Protein AF-A0A954LE80-F1 (afdb_monomer_lite)

Radius of gyration: 26.49 Å; chains: 1; bounding box: 78×62×60 Å

pLDDT: mean 76.45, std 24.32, range [25.11, 98.62]

Sequence (248 aa):
MKWSPPHISWPPACRACLTSLIGLAVALQSGGCASLNQLHLPPSSSKSNPSGTSAEHLAQSADDGDPVTLIAARPLPATILAPRPFVWEKSGRSAGGRQFQQITTGESGSRTLVIGSVAGRDPAAIRLIDQLARELHENSLILGGFRADIIRTLNPDGEVNQSLTNEEHVPVYRSFPNVAPGTTPQQTLAPEVDFLLNRVRDSEPQRVIHVRSIGGSRGMIASSSPQSHAREVADWLDFKHSLLSQSA

Foldseek 3Di:
DDDDDPPPPDDPVVVVVVCVVVVPDDDDDDDDDDDDDDDDDDDDDDDDDDDDDDDDDDDDDDDDDDDDPPPPPDPPPPPPDDQDDDDFDWDFAFPVRGTWTKDKAADAAAEEEEEFELFLQFVPSLVVLVVVSVVRSVCRVVVHRYMYIYTSHLAPQCVVVNGCAHPVRHRLVVQAAPDDPPDDRPDDGGSSNVVVVVVCVVRVHPYYHYTGDDDDDFAEQEDCDPDPVSVVVCVVRVHHYYYDPPPD

Structure (mmCIF, N/CA/C/O backbone):
data_AF-A0A954LE80-F1
#
_entry.id   AF-A0A954LE80-F1
#
loop_
_atom_site.group_PDB
_atom_site.id
_atom_site.type_symbol
_atom_site.label_atom_id
_atom_site.label_alt_id
_atom_site.label_comp_id
_atom_site.label_asym_id
_atom_site.label_entity_id
_atom_site.label_seq_id
_atom_site.pdbx_PDB_ins_code
_atom_site.Cartn_x
_atom_site.Cartn_y
_atom_site.Cartn_z
_atom_site.occupancy
_atom_site.B_iso_or_equiv
_atom_site.auth_seq_id
_atom_site.auth_comp_id
_atom_site.auth_asym_id
_atom_site.auth_atom_id
_atom_site.pdbx_PDB_model_num
ATOM 1 N N . MET A 1 1 ? 2.255 16.082 26.651 1.00 31.38 1 MET A N 1
ATOM 2 C CA . MET A 1 1 ? 1.570 14.918 27.257 1.00 31.38 1 MET A CA 1
ATOM 3 C C . MET A 1 1 ? 2.176 13.656 26.663 1.00 31.38 1 MET A C 1
ATOM 5 O O . MET A 1 1 ? 2.217 13.541 25.447 1.00 31.38 1 MET A O 1
ATOM 9 N N . LYS A 1 2 ? 2.757 12.787 27.496 1.00 25.11 2 LYS A N 1
ATOM 10 C CA . LYS A 1 2 ? 3.448 11.558 27.080 1.00 25.11 2 LYS A CA 1
ATOM 11 C C . LYS A 1 2 ? 2.396 10.445 27.059 1.00 25.11 2 LYS A C 1
ATOM 13 O O . LYS A 1 2 ? 1.891 10.081 28.113 1.00 25.11 2 LYS A O 1
ATOM 18 N N . TRP A 1 3 ? 1.985 10.010 25.872 1.00 27.33 3 TRP A N 1
ATOM 19 C CA . TRP A 1 3 ? 1.043 8.902 25.722 1.00 27.33 3 TRP A CA 1
ATOM 20 C C . TRP A 1 3 ? 1.793 7.596 25.996 1.00 27.33 3 TRP A C 1
ATOM 22 O O . TRP A 1 3 ? 2.777 7.296 25.323 1.00 27.33 3 TRP A O 1
ATOM 32 N N . SER A 1 4 ? 1.364 6.866 27.022 1.00 26.72 4 SER A N 1
ATOM 33 C CA . SER A 1 4 ? 1.803 5.499 27.291 1.00 26.72 4 SER A CA 1
ATOM 34 C C . SER A 1 4 ? 0.708 4.566 26.777 1.00 26.72 4 SER A C 1
ATOM 36 O O . SER A 1 4 ? -0.429 4.695 27.242 1.00 26.72 4 SER A O 1
ATOM 38 N N . PRO A 1 5 ? 0.993 3.659 25.826 1.00 32.44 5 PRO A N 1
ATOM 39 C CA . PRO A 1 5 ? 0.006 2.679 25.401 1.00 32.44 5 PRO A CA 1
ATOM 40 C C . PRO A 1 5 ? -0.402 1.799 26.594 1.00 32.44 5 PRO A C 1
ATOM 42 O O . PRO A 1 5 ? 0.437 1.502 27.453 1.00 32.44 5 PRO A O 1
ATOM 45 N N . PRO A 1 6 ? -1.669 1.360 26.675 1.00 31.16 6 PRO A N 1
ATOM 46 C CA . PRO A 1 6 ? -2.059 0.358 27.654 1.00 31.16 6 PRO A CA 1
ATOM 47 C C . PRO A 1 6 ? -1.242 -0.917 27.418 1.00 31.16 6 PRO A C 1
ATOM 49 O O . PRO A 1 6 ? -1.200 -1.448 26.308 1.00 31.16 6 PRO A O 1
ATOM 52 N N . HIS A 1 7 ? -0.595 -1.419 28.473 1.00 29.22 7 HIS A N 1
ATOM 53 C CA . HIS A 1 7 ? -0.003 -2.754 28.487 1.00 29.22 7 HIS A CA 1
ATOM 54 C C . HIS A 1 7 ? -1.132 -3.786 28.384 1.00 29.22 7 HIS A C 1
ATOM 56 O O . HIS A 1 7 ? -1.652 -4.267 29.387 1.00 29.22 7 HIS A O 1
ATOM 62 N N . ILE A 1 8 ? -1.538 -4.120 27.161 1.00 35.56 8 ILE A N 1
ATOM 63 C CA . ILE A 1 8 ? -2.428 -5.251 26.914 1.00 35.56 8 ILE A CA 1
ATOM 64 C C . ILE A 1 8 ? -1.555 -6.507 26.990 1.00 35.56 8 ILE A C 1
ATOM 66 O O . ILE A 1 8 ? -0.848 -6.860 26.043 1.00 35.56 8 ILE A O 1
ATOM 70 N N . SER A 1 9 ? -1.547 -7.164 28.152 1.00 33.44 9 SER A N 1
ATOM 71 C CA . SER A 1 9 ? -0.925 -8.477 28.320 1.00 33.44 9 SER A CA 1
ATOM 72 C C . SER A 1 9 ? -1.789 -9.528 27.628 1.00 33.44 9 SER A C 1
ATOM 74 O O . SER A 1 9 ? -2.713 -10.085 28.218 1.00 33.44 9 SER A O 1
ATOM 76 N N . TRP A 1 10 ? -1.507 -9.783 26.354 1.00 37.44 10 TRP A N 1
ATOM 77 C CA . TRP A 1 10 ? -2.133 -10.881 25.628 1.00 37.44 10 TRP A CA 1
ATOM 78 C C . TRP A 1 10 ? -1.666 -12.223 26.208 1.00 37.44 10 TRP A C 1
ATOM 80 O O . TRP A 1 10 ? -0.456 -12.420 26.374 1.00 37.44 10 TRP A O 1
ATOM 90 N N . PRO A 1 11 ? -2.584 -13.164 26.494 1.00 46.62 11 PRO A N 1
ATOM 91 C CA . PRO A 1 11 ? -2.205 -14.510 26.894 1.00 46.62 11 PRO A CA 1
ATOM 92 C C . PRO A 1 11 ? -1.370 -15.173 25.782 1.00 46.62 11 PRO A C 1
ATOM 94 O O . PRO A 1 11 ? -1.606 -14.915 24.597 1.00 46.62 11 PRO A O 1
ATOM 97 N N . PRO A 1 12 ? -0.402 -16.043 26.126 1.00 45.09 12 PRO A N 1
ATOM 98 C CA . PRO A 1 12 ? 0.518 -16.656 25.160 1.00 45.09 12 PRO A CA 1
ATOM 99 C C . PRO A 1 12 ? -0.193 -17.425 24.030 1.00 45.09 12 PRO A C 1
ATOM 101 O O . PRO A 1 12 ? 0.346 -17.520 22.930 1.00 45.09 12 PRO A O 1
ATOM 104 N N . ALA A 1 13 ? -1.434 -17.872 24.250 1.00 38.69 13 ALA A N 1
ATOM 105 C CA . ALA A 1 13 ? -2.276 -18.491 23.227 1.00 38.69 13 ALA A CA 1
ATOM 106 C C . ALA A 1 13 ? -2.693 -17.527 22.090 1.00 38.69 13 ALA A C 1
ATOM 108 O O . ALA A 1 13 ? -2.765 -17.945 20.938 1.00 38.69 13 ALA A O 1
ATOM 109 N N . CYS A 1 14 ? -2.890 -16.228 22.364 1.00 36.69 14 CYS A N 1
ATOM 110 C CA . CYS A 1 14 ? -3.226 -15.240 21.327 1.00 36.69 14 CYS A CA 1
ATOM 111 C C . CYS A 1 14 ? -2.006 -14.819 20.491 1.00 36.69 14 CYS A C 1
ATOM 113 O O . CYS A 1 14 ? -2.152 -14.492 19.315 1.00 36.69 14 CYS A O 1
ATOM 115 N N . ARG A 1 15 ? -0.788 -14.881 21.056 1.00 38.00 15 ARG A N 1
ATOM 116 C CA . ARG A 1 15 ? 0.455 -14.623 20.304 1.00 38.00 15 ARG A CA 1
ATOM 117 C C . ARG A 1 15 ? 0.709 -15.676 19.224 1.00 38.00 15 ARG A C 1
ATOM 119 O O . ARG A 1 15 ? 1.175 -15.312 18.153 1.00 38.00 15 ARG A O 1
ATOM 126 N N . ALA A 1 16 ? 0.362 -16.939 19.477 1.00 38.03 16 ALA A N 1
ATOM 127 C CA . ALA A 1 16 ? 0.543 -18.039 18.525 1.00 38.03 16 ALA A CA 1
ATOM 128 C C . ALA A 1 16 ? -0.417 -17.981 17.317 1.00 38.03 16 ALA A C 1
ATOM 130 O O . ALA A 1 16 ? -0.096 -18.489 16.240 1.00 38.03 16 ALA A O 1
ATOM 131 N N . CYS A 1 17 ? -1.580 -17.339 17.478 1.00 31.41 17 CYS A N 1
ATOM 132 C CA . CYS A 1 17 ? -2.568 -17.201 16.407 1.00 31.41 17 CYS A CA 1
ATOM 133 C C . CYS A 1 17 ? -2.166 -16.104 15.402 1.00 31.41 17 CYS A C 1
ATOM 135 O O . CYS A 1 17 ? -2.251 -16.309 14.194 1.00 31.41 17 CYS A O 1
ATOM 137 N N . LEU A 1 18 ? -1.617 -14.979 15.888 1.00 29.05 18 LEU A N 1
ATOM 138 C CA . LEU A 1 18 ? -1.145 -13.886 15.026 1.00 29.05 18 LEU A CA 1
ATOM 139 C C . LEU A 1 18 ? 0.192 -14.210 14.327 1.00 29.05 18 LEU A C 1
ATOM 141 O O . LEU A 1 18 ? 0.410 -13.797 13.189 1.00 29.05 18 LEU A O 1
ATOM 145 N N . THR A 1 19 ? 1.077 -14.993 14.960 1.00 32.50 19 THR A N 1
ATOM 146 C CA . THR A 1 19 ? 2.312 -15.472 14.311 1.00 32.50 19 THR A CA 1
ATOM 147 C C . THR A 1 19 ? 2.059 -16.584 13.290 1.00 32.50 19 THR A C 1
ATOM 149 O O . THR A 1 19 ? 2.800 -16.664 12.311 1.00 32.50 19 THR A O 1
ATOM 152 N N . SER A 1 20 ? 0.993 -17.385 13.433 1.00 30.98 20 SER A N 1
ATOM 153 C CA . SER A 1 20 ? 0.603 -18.375 12.409 1.00 30.98 20 SER A CA 1
ATOM 154 C C . SER A 1 20 ? 0.069 -17.740 11.122 1.00 30.98 20 SER A C 1
ATOM 156 O O . SER A 1 20 ? 0.268 -18.302 10.049 1.00 30.98 20 SER A O 1
ATOM 158 N N . LEU A 1 21 ? -0.557 -16.562 11.197 1.00 29.05 21 LEU A N 1
ATOM 159 C CA . LEU A 1 21 ? -1.103 -15.874 10.018 1.00 29.05 21 LEU A CA 1
ATOM 160 C C . LEU A 1 21 ? -0.039 -15.118 9.205 1.00 29.05 21 LEU A C 1
ATOM 162 O O . LEU A 1 21 ? -0.165 -15.006 7.989 1.00 29.05 21 LEU A O 1
ATOM 166 N N . ILE A 1 22 ? 1.050 -14.669 9.839 1.00 33.34 22 ILE A N 1
ATOM 167 C CA . ILE A 1 22 ? 2.157 -13.963 9.161 1.00 33.34 22 ILE A CA 1
ATOM 168 C C . ILE A 1 22 ? 3.288 -14.936 8.748 1.00 33.34 22 ILE A C 1
ATOM 170 O O . ILE A 1 22 ? 4.094 -14.633 7.869 1.00 33.34 22 ILE A O 1
ATOM 174 N N . GLY A 1 23 ? 3.322 -16.146 9.318 1.00 27.77 23 GLY A N 1
ATOM 175 C CA . GLY A 1 23 ? 4.358 -17.161 9.089 1.00 27.77 23 GLY A CA 1
ATOM 176 C C . GLY A 1 23 ? 4.210 -18.045 7.843 1.00 27.77 23 GLY A C 1
ATOM 177 O O . GLY A 1 23 ? 5.048 -18.922 7.641 1.00 27.77 23 GLY A O 1
ATOM 178 N N . LEU A 1 24 ? 3.197 -17.851 6.990 1.00 31.12 24 LEU A N 1
ATOM 179 C CA . LEU A 1 24 ? 2.936 -18.737 5.844 1.00 31.12 24 LEU A CA 1
ATOM 180 C C . LEU A 1 24 ? 2.977 -18.004 4.492 1.00 31.12 24 LEU A C 1
ATOM 182 O O . LEU A 1 24 ? 2.007 -17.998 3.740 1.00 31.12 24 LEU A O 1
ATOM 186 N N . ALA A 1 25 ? 4.111 -17.381 4.161 1.00 33.09 25 ALA A N 1
ATOM 187 C CA . ALA A 1 25 ? 4.338 -16.856 2.806 1.00 33.09 25 ALA A CA 1
ATOM 188 C C . ALA A 1 25 ? 5.805 -16.863 2.337 1.00 33.09 25 ALA A C 1
ATOM 190 O O . ALA A 1 25 ? 6.149 -16.132 1.409 1.00 33.09 25 ALA A O 1
ATOM 191 N N . VAL A 1 26 ? 6.676 -17.691 2.927 1.00 37.94 26 VAL A N 1
ATOM 192 C CA . VAL A 1 26 ? 8.050 -17.880 2.425 1.00 37.94 26 VAL A CA 1
ATOM 193 C C . VAL A 1 26 ? 8.421 -19.362 2.439 1.00 37.94 26 VAL A C 1
ATOM 195 O O . VAL A 1 26 ? 9.137 -19.830 3.315 1.00 37.94 26 VAL A O 1
ATOM 198 N N . ALA A 1 27 ? 7.934 -20.106 1.446 1.00 33.25 27 ALA A N 1
ATOM 199 C CA . ALA A 1 27 ? 8.597 -21.310 0.952 1.00 33.25 27 ALA A CA 1
ATOM 200 C C . ALA A 1 27 ? 8.093 -21.661 -0.459 1.00 33.25 27 ALA A C 1
ATOM 202 O O . ALA A 1 27 ? 6.898 -21.841 -0.666 1.00 33.25 27 ALA A O 1
ATOM 203 N N . LEU A 1 28 ? 9.057 -21.815 -1.374 1.00 34.03 28 LEU A N 1
ATOM 204 C CA . LEU A 1 28 ? 9.006 -22.498 -2.676 1.00 34.03 28 LEU A CA 1
ATOM 205 C C . LEU A 1 28 ? 8.296 -21.791 -3.845 1.00 34.03 28 LEU A C 1
ATOM 207 O O . LEU A 1 28 ? 7.076 -21.740 -3.924 1.00 34.03 28 LEU A O 1
ATOM 211 N N . GLN A 1 29 ? 9.093 -21.406 -4.851 1.00 33.03 29 GLN A N 1
ATOM 212 C CA . GLN A 1 29 ? 9.025 -22.068 -6.163 1.00 33.03 29 GLN A CA 1
ATOM 213 C C . GLN A 1 29 ? 10.280 -21.777 -7.000 1.00 33.03 29 GLN A C 1
ATOM 215 O O . GLN A 1 29 ? 10.427 -20.733 -7.631 1.00 33.03 29 GLN A O 1
ATOM 220 N N . SER A 1 30 ? 11.175 -22.761 -7.017 1.00 39.88 30 SER A N 1
ATOM 221 C CA . SER A 1 30 ? 12.140 -23.000 -8.085 1.00 39.88 30 SER A CA 1
ATOM 222 C C . SER A 1 30 ? 11.771 -24.325 -8.758 1.00 39.88 30 SER A C 1
ATOM 224 O O . SER A 1 30 ? 11.861 -25.363 -8.110 1.00 39.88 30 SER A O 1
ATOM 226 N N . GLY A 1 31 ? 11.396 -24.268 -10.041 1.00 36.16 31 GLY A N 1
ATOM 227 C CA . GLY A 1 31 ? 11.462 -25.374 -11.006 1.00 36.16 31 GLY A CA 1
ATOM 228 C C . GLY A 1 31 ? 10.328 -26.413 -11.010 1.00 36.16 31 GLY A C 1
ATOM 229 O O . GLY A 1 31 ? 9.988 -26.986 -9.983 1.00 36.16 31 GLY A O 1
ATOM 230 N N . GLY A 1 32 ? 9.835 -26.728 -12.216 1.00 31.83 32 GLY A N 1
ATOM 231 C CA . GLY A 1 32 ? 9.232 -28.031 -12.529 1.00 31.83 32 GLY A CA 1
ATOM 232 C C . GLY A 1 32 ? 7.894 -27.982 -13.268 1.00 31.83 32 GLY A C 1
ATOM 233 O O . GLY A 1 32 ? 6.847 -27.833 -12.648 1.00 31.83 32 GLY A O 1
ATOM 234 N N . CYS A 1 33 ? 7.923 -28.184 -14.588 1.00 37.28 33 CYS A N 1
ATOM 235 C CA . CYS A 1 33 ? 6.753 -28.563 -15.380 1.00 37.28 33 CYS A CA 1
ATOM 236 C C . CYS A 1 33 ? 6.318 -29.993 -15.019 1.00 37.28 33 CYS A C 1
ATOM 238 O O . CYS A 1 33 ? 7.124 -30.912 -15.154 1.00 37.28 33 CYS A O 1
ATOM 240 N N . ALA A 1 34 ? 5.054 -30.203 -14.645 1.00 34.22 34 ALA A N 1
ATOM 241 C CA . ALA A 1 34 ? 4.407 -31.512 -14.726 1.00 34.22 34 ALA A CA 1
ATOM 242 C C . ALA A 1 34 ? 2.875 -31.394 -14.831 1.00 34.22 34 ALA A C 1
ATOM 244 O O . ALA A 1 34 ? 2.248 -30.548 -14.200 1.00 34.22 34 ALA A O 1
ATOM 245 N N . SER A 1 35 ? 2.338 -32.274 -15.676 1.00 32.59 35 SER A N 1
ATOM 246 C CA . SER A 1 35 ? 0.962 -32.533 -16.102 1.00 32.59 35 SER A CA 1
ATOM 247 C C . SER A 1 35 ? -0.208 -32.237 -15.159 1.00 32.59 35 SER A C 1
ATOM 249 O O . SER A 1 35 ? -0.244 -32.636 -13.998 1.00 32.59 35 SER A O 1
ATOM 251 N N . LEU A 1 36 ? -1.250 -31.700 -15.802 1.00 37.19 36 LEU A N 1
ATOM 252 C CA . LEU A 1 36 ? -2.668 -31.764 -15.450 1.00 37.19 36 LEU A CA 1
ATOM 253 C C . LEU A 1 36 ? -3.136 -33.194 -15.137 1.00 37.19 36 LEU A C 1
ATOM 255 O O . LEU A 1 36 ? -3.027 -34.075 -15.986 1.00 37.19 36 LEU A O 1
ATOM 259 N N . ASN A 1 37 ? -3.776 -33.371 -13.981 1.00 33.69 37 ASN A N 1
ATOM 260 C CA . ASN A 1 37 ? -4.795 -34.397 -13.772 1.00 33.69 37 ASN A CA 1
ATOM 261 C C . ASN A 1 37 ? -6.028 -33.765 -13.113 1.00 33.69 37 ASN A C 1
ATOM 263 O O . ASN A 1 37 ? -5.925 -32.981 -12.170 1.00 33.69 37 ASN A O 1
ATOM 267 N N . GLN A 1 38 ? -7.186 -34.089 -13.685 1.00 37.59 38 GLN A N 1
ATOM 268 C CA . GLN A 1 38 ? -8.521 -33.612 -13.335 1.00 37.59 38 GLN A CA 1
ATOM 269 C C . GLN A 1 38 ? -8.907 -33.973 -11.895 1.00 37.59 38 GLN A C 1
ATOM 271 O O . GLN A 1 38 ? -8.795 -35.127 -11.489 1.00 37.59 38 GLN A O 1
ATOM 276 N N . LEU A 1 39 ? -9.449 -32.999 -11.161 1.00 34.72 39 LEU A N 1
ATOM 277 C CA . LEU A 1 39 ? -10.169 -33.229 -9.910 1.00 34.72 39 LEU A CA 1
ATOM 278 C C . LEU A 1 39 ? -11.675 -33.261 -10.187 1.00 34.72 39 LEU A C 1
ATOM 280 O O . LEU A 1 39 ? -12.266 -32.284 -10.644 1.00 34.72 39 LEU A O 1
ATOM 284 N N . HIS A 1 40 ? -12.271 -34.414 -9.903 1.00 36.41 40 HIS A N 1
ATOM 285 C CA . HIS A 1 40 ? -13.704 -34.672 -9.891 1.00 36.41 40 HIS A CA 1
ATOM 286 C C . HIS A 1 40 ? -14.246 -34.312 -8.495 1.00 36.41 40 HIS A C 1
ATOM 288 O O . HIS A 1 40 ? -13.784 -34.869 -7.500 1.00 36.41 40 HIS A O 1
ATOM 294 N N . LEU A 1 41 ? -15.193 -33.373 -8.409 1.00 46.00 41 LEU A N 1
ATOM 295 C CA . LEU A 1 41 ? -15.883 -32.999 -7.166 1.00 46.00 41 LEU A CA 1
ATOM 296 C C . LEU A 1 41 ? -17.311 -33.576 -7.166 1.00 46.00 41 LEU A C 1
ATOM 298 O O . LEU A 1 41 ? -18.022 -33.383 -8.155 1.00 46.00 41 LEU A O 1
ATOM 302 N N . PRO A 1 42 ? -17.765 -34.239 -6.085 1.00 54.91 42 PRO A N 1
ATOM 303 C CA . PRO A 1 42 ? -19.163 -34.627 -5.924 1.00 54.91 42 PRO A CA 1
ATOM 304 C C . PRO A 1 42 ? -20.043 -33.463 -5.408 1.00 54.91 42 PRO A C 1
ATOM 306 O O . PRO A 1 42 ? -19.527 -32.499 -4.834 1.00 54.91 42 PRO A O 1
ATOM 309 N N . PRO A 1 43 ? -21.373 -33.538 -5.619 1.00 54.03 43 PRO A N 1
ATOM 310 C CA . PRO A 1 43 ? -22.301 -32.426 -5.418 1.00 54.03 43 PRO A CA 1
ATOM 311 C C . PRO A 1 43 ? -22.666 -32.154 -3.951 1.00 54.03 43 PRO A C 1
ATOM 313 O O . PRO A 1 43 ? -22.650 -33.036 -3.091 1.00 54.03 43 PRO A O 1
ATOM 316 N N . SER A 1 44 ? -23.046 -30.899 -3.704 1.00 39.81 44 SER A N 1
ATOM 317 C CA . SER A 1 44 ? -23.499 -30.356 -2.426 1.00 39.81 44 SER A CA 1
ATOM 318 C C . SER A 1 44 ? -24.862 -30.915 -2.004 1.00 39.81 44 SER A C 1
ATOM 320 O O . SER A 1 44 ? -25.846 -30.863 -2.738 1.00 39.81 44 SER A O 1
ATOM 322 N N . SER A 1 45 ? -24.937 -31.420 -0.773 1.00 49.38 45 SER A N 1
ATOM 323 C CA . SER A 1 45 ? -26.188 -31.822 -0.132 1.00 49.38 45 SER A CA 1
ATOM 324 C C . SER A 1 45 ? -26.837 -30.631 0.579 1.00 49.38 45 SER A C 1
ATOM 326 O O . SER A 1 45 ? -26.320 -30.132 1.581 1.00 49.38 45 SER A O 1
ATOM 328 N N . SER A 1 46 ? -27.992 -30.206 0.074 1.00 47.50 46 SER A N 1
ATOM 329 C CA . SER A 1 46 ? -28.938 -29.287 0.709 1.00 47.50 46 SER A CA 1
ATOM 330 C C . SER A 1 46 ? -29.565 -29.914 1.961 1.00 47.50 46 SER A C 1
ATOM 332 O O . SER A 1 46 ? -30.137 -31.001 1.875 1.00 47.50 46 SER A O 1
ATOM 334 N N . LYS A 1 47 ? -29.524 -29.223 3.108 1.00 48.38 47 LYS A N 1
ATOM 335 C CA . LYS A 1 47 ? -30.353 -29.553 4.279 1.00 48.38 47 LYS A CA 1
ATOM 336 C C . LYS A 1 47 ? -31.477 -28.532 4.438 1.00 48.38 47 LYS A C 1
ATOM 338 O O . LYS A 1 47 ? -31.253 -27.328 4.447 1.00 48.38 47 LYS A O 1
ATOM 343 N N . SER A 1 48 ? -32.677 -29.086 4.522 1.00 49.56 48 SER A N 1
ATOM 344 C CA . SER A 1 48 ? -33.998 -28.483 4.659 1.00 49.56 48 SER A CA 1
ATOM 345 C C . SER A 1 48 ? -34.274 -27.927 6.060 1.00 49.56 48 SER A C 1
ATOM 347 O O . SER A 1 48 ? -33.922 -28.554 7.060 1.00 49.56 48 SER A O 1
ATOM 349 N N . ASN A 1 49 ? -34.993 -26.803 6.109 1.00 45.12 49 ASN A N 1
ATOM 350 C CA . ASN A 1 49 ? -35.656 -26.260 7.297 1.00 45.12 49 ASN A CA 1
ATOM 351 C C . ASN A 1 49 ? -36.840 -27.142 7.731 1.00 45.12 49 ASN A C 1
ATOM 353 O O . ASN A 1 49 ? -37.618 -27.549 6.866 1.00 45.12 49 ASN A O 1
ATOM 357 N N . PRO A 1 50 ? -37.066 -27.344 9.038 1.00 59.62 50 PRO A N 1
ATOM 358 C CA . PRO A 1 50 ? -38.371 -27.736 9.544 1.00 59.62 50 PRO A CA 1
ATOM 359 C C . PRO A 1 50 ? -39.205 -26.515 9.962 1.00 59.62 50 PRO A C 1
ATOM 361 O O . PRO A 1 50 ? -38.806 -25.709 10.802 1.00 59.62 50 PRO A O 1
ATOM 364 N N . SER A 1 51 ? -40.396 -26.424 9.372 1.00 50.56 51 SER A N 1
ATOM 365 C CA . SER A 1 51 ? -41.553 -25.700 9.898 1.00 50.56 51 SER A CA 1
ATOM 366 C C . SER A 1 51 ? -42.163 -26.463 11.081 1.00 50.56 51 SER A C 1
ATOM 368 O O . SER A 1 51 ? -42.269 -27.686 11.032 1.00 50.56 51 SER A O 1
ATOM 370 N N . GLY A 1 52 ? -42.630 -25.742 12.101 1.00 43.69 52 GLY A N 1
ATOM 371 C CA . GLY A 1 52 ? -43.516 -26.258 13.150 1.00 43.69 52 GLY A CA 1
ATOM 372 C C . GLY A 1 52 ? -44.019 -25.097 14.014 1.00 43.69 52 GLY A C 1
ATOM 373 O O . GLY A 1 52 ? -43.214 -24.405 14.621 1.00 43.69 52 GLY A O 1
ATOM 374 N N . THR A 1 53 ? -45.252 -24.635 13.805 1.00 45.06 53 THR A N 1
ATOM 375 C CA . THR A 1 53 ? -46.543 -25.021 14.427 1.00 45.06 53 THR A CA 1
ATOM 376 C C . THR A 1 53 ? -46.940 -24.148 15.615 1.00 45.06 53 THR A C 1
ATOM 378 O O . THR A 1 53 ? -46.193 -23.956 16.566 1.00 45.06 53 THR A O 1
ATOM 381 N N . SER A 1 54 ? -48.165 -23.645 15.485 1.00 49.69 54 SER A N 1
ATOM 382 C CA . SER A 1 54 ? -48.965 -22.808 16.367 1.00 49.69 54 SER A CA 1
ATOM 383 C C . SER A 1 54 ? -49.161 -23.358 17.781 1.00 49.69 54 SER A C 1
ATOM 385 O O . SER A 1 54 ? -49.272 -24.567 17.968 1.00 49.69 54 SER A O 1
ATOM 387 N N . ALA A 1 55 ? -49.380 -22.452 18.735 1.00 47.03 55 ALA A N 1
ATOM 388 C CA . ALA A 1 55 ? -50.299 -22.680 19.846 1.00 47.03 55 ALA A CA 1
ATOM 389 C C . ALA A 1 55 ? -50.905 -21.341 20.291 1.00 47.03 55 ALA A C 1
ATOM 391 O O . ALA A 1 55 ? -50.207 -20.442 20.757 1.00 47.03 55 ALA A O 1
ATOM 392 N N . GLU A 1 56 ? -52.216 -21.233 20.098 1.00 51.66 56 GLU A N 1
ATOM 393 C CA . GLU A 1 56 ? -53.100 -20.278 20.754 1.00 51.66 56 GLU A CA 1
ATOM 394 C C . GLU A 1 56 ? -53.123 -20.534 22.269 1.00 51.66 56 GLU A C 1
ATOM 396 O O . GLU A 1 56 ? -53.170 -21.684 22.710 1.00 51.66 56 GLU A O 1
ATOM 401 N N . HIS A 1 57 ? -53.185 -19.470 23.071 1.00 48.03 57 HIS A N 1
ATOM 402 C CA . HIS A 1 57 ? -53.807 -19.548 24.391 1.00 48.03 57 HIS A CA 1
ATOM 403 C C . HIS A 1 57 ? -54.440 -18.203 24.762 1.00 48.03 57 HIS A C 1
ATOM 405 O O . HIS A 1 57 ? -53.753 -17.191 24.897 1.00 48.03 57 HIS A O 1
ATOM 411 N N . LEU A 1 58 ? -55.770 -18.216 24.897 1.00 52.44 58 LEU A N 1
ATOM 412 C CA . LEU A 1 58 ? -56.573 -17.172 25.528 1.00 52.44 58 LEU A CA 1
ATOM 413 C C . LEU A 1 58 ? -56.222 -17.053 27.017 1.00 52.44 58 LEU A C 1
ATOM 415 O O . LEU A 1 58 ? -56.147 -18.069 27.700 1.00 52.44 58 LEU A O 1
ATOM 419 N N . ALA A 1 59 ? -56.193 -15.826 27.536 1.00 52.34 59 ALA A N 1
ATOM 420 C CA . ALA A 1 59 ? -56.823 -15.491 28.816 1.00 52.34 59 ALA A CA 1
ATOM 421 C C . ALA A 1 59 ? -56.987 -13.967 28.930 1.00 52.34 59 ALA A C 1
ATOM 423 O O . ALA A 1 59 ? -56.013 -13.224 29.014 1.00 52.34 59 ALA A O 1
ATOM 424 N N . GLN A 1 60 ? -58.243 -13.521 28.908 1.00 55.75 60 GLN A N 1
ATOM 425 C CA . GLN A 1 60 ? -58.675 -12.196 29.342 1.00 55.75 60 GLN A CA 1
ATOM 426 C C . GLN A 1 60 ? -58.868 -12.221 30.859 1.00 55.75 60 GLN A C 1
ATOM 428 O O . GLN A 1 60 ? -59.640 -13.038 31.356 1.00 55.75 60 GLN A O 1
ATOM 433 N N . SER A 1 61 ? -58.233 -11.283 31.558 1.00 53.12 61 SER A N 1
ATOM 434 C CA . SER A 1 61 ? -58.557 -10.933 32.941 1.00 53.12 61 SER A CA 1
ATOM 435 C C . SER A 1 61 ? -58.701 -9.418 33.021 1.00 53.12 61 SER A C 1
ATOM 437 O O . SER A 1 61 ? -57.785 -8.685 32.650 1.00 53.12 61 SER A O 1
ATOM 439 N N . ALA A 1 62 ? -59.882 -8.973 33.443 1.00 64.69 62 ALA A N 1
ATOM 440 C CA . ALA A 1 62 ? -60.172 -7.599 33.818 1.00 64.69 62 ALA A CA 1
ATOM 441 C C . ALA A 1 62 ? -59.731 -7.410 35.272 1.00 64.69 62 ALA A C 1
ATOM 443 O O . ALA A 1 62 ? -60.162 -8.187 36.123 1.00 64.69 62 ALA A O 1
ATOM 444 N N . ASP A 1 63 ? -58.883 -6.418 35.539 1.00 57.34 63 ASP A N 1
ATOM 445 C CA . ASP A 1 63 ? -58.548 -6.011 36.902 1.00 57.34 63 ASP A CA 1
ATOM 446 C C . ASP A 1 63 ? -58.250 -4.506 36.988 1.00 57.34 63 ASP A C 1
ATOM 448 O O . ASP A 1 63 ? -57.873 -3.858 36.008 1.00 57.34 63 ASP A O 1
ATOM 452 N N . ASP A 1 64 ? -58.534 -4.001 38.179 1.00 57.28 64 ASP A N 1
ATOM 453 C CA . ASP A 1 64 ? -58.829 -2.651 38.637 1.00 57.28 64 ASP A CA 1
ATOM 454 C C . ASP A 1 64 ? -57.769 -1.559 38.368 1.00 57.28 64 ASP A C 1
ATOM 456 O O . ASP A 1 64 ? -56.581 -1.694 38.643 1.00 57.28 64 ASP A O 1
ATOM 460 N N . GLY A 1 65 ? -58.261 -0.420 37.876 1.00 61.84 65 GLY A N 1
ATOM 461 C CA . GLY A 1 65 ? -58.060 0.932 38.418 1.00 61.84 65 GLY A CA 1
ATOM 462 C C . GLY A 1 65 ? -56.801 1.350 39.196 1.00 61.84 65 GLY A C 1
ATOM 463 O O . GLY A 1 65 ? -56.974 1.944 40.257 1.00 61.84 65 GLY A O 1
ATOM 464 N N . ASP A 1 66 ? -55.586 1.206 38.659 1.00 60.66 66 ASP A N 1
ATOM 465 C CA . ASP A 1 66 ? -54.387 1.905 39.173 1.00 60.66 66 ASP A CA 1
ATOM 466 C C . ASP A 1 66 ? -53.924 3.069 38.260 1.00 60.66 66 ASP A C 1
ATOM 468 O O . ASP A 1 66 ? -54.010 2.979 37.028 1.00 60.66 66 ASP A O 1
ATOM 472 N N . PRO A 1 67 ? -53.413 4.191 38.815 1.00 60.00 67 PRO A N 1
ATOM 473 C CA . PRO A 1 67 ? -52.943 5.329 38.029 1.00 60.00 67 PRO A CA 1
ATOM 474 C C . PRO A 1 67 ? -51.745 4.932 37.155 1.00 60.00 67 PRO A C 1
ATOM 476 O O . PRO A 1 67 ? -50.675 4.565 37.644 1.00 60.00 67 PRO A O 1
ATOM 479 N N . VAL A 1 68 ? -51.942 5.037 35.837 1.00 57.81 68 VAL A N 1
ATOM 480 C CA . VAL A 1 68 ? -50.997 4.665 34.775 1.00 57.81 68 VAL A CA 1
ATOM 481 C C . VAL A 1 68 ? -49.675 5.416 34.945 1.00 57.81 68 VAL A C 1
ATOM 483 O O . VAL A 1 68 ? -49.489 6.535 34.466 1.00 57.81 68 VAL A O 1
ATOM 486 N N . THR A 1 69 ? -48.721 4.773 35.611 1.00 62.38 69 THR A N 1
ATOM 487 C CA . THR A 1 69 ? -47.313 5.151 35.537 1.00 62.38 69 THR A CA 1
ATOM 488 C C . THR A 1 69 ? -46.870 4.825 34.117 1.00 62.38 69 THR A C 1
ATOM 490 O O . THR A 1 69 ? -46.764 3.656 33.757 1.00 62.38 69 THR A O 1
ATOM 493 N N . LEU A 1 70 ? -46.679 5.850 33.280 1.00 61.75 70 LEU A N 1
ATOM 494 C CA . LEU A 1 70 ? -46.129 5.709 31.931 1.00 61.75 70 LEU A CA 1
ATOM 495 C C . LEU A 1 70 ? -44.738 5.071 32.039 1.00 61.75 70 LEU A C 1
ATOM 497 O O . LEU A 1 70 ? -43.738 5.755 32.255 1.00 61.75 70 LEU A O 1
ATOM 501 N N . ILE A 1 71 ? -44.685 3.742 31.925 1.00 59.19 71 ILE A N 1
ATOM 502 C CA . ILE A 1 71 ? -43.448 2.978 31.821 1.00 59.19 71 ILE A CA 1
ATOM 503 C C . ILE A 1 71 ? -42.786 3.461 30.536 1.00 59.19 71 ILE A C 1
ATOM 505 O O . ILE A 1 71 ? -43.232 3.136 29.435 1.00 59.19 71 ILE A O 1
ATOM 509 N N . ALA A 1 72 ? -41.762 4.302 30.688 1.00 69.69 72 ALA A N 1
ATOM 510 C CA . ALA A 1 72 ? -40.956 4.794 29.587 1.00 69.69 72 ALA A CA 1
ATOM 511 C C . ALA A 1 72 ? -40.537 3.596 28.729 1.00 69.69 72 ALA A C 1
ATOM 513 O O . ALA A 1 72 ? -39.896 2.665 29.224 1.00 69.69 72 ALA A O 1
ATOM 514 N N . ALA A 1 73 ? -40.980 3.600 27.468 1.00 69.12 73 ALA A N 1
ATOM 515 C CA . ALA A 1 73 ? -40.769 2.509 26.533 1.00 69.12 73 ALA A CA 1
ATOM 516 C C . ALA A 1 73 ? -39.286 2.136 26.527 1.00 69.12 73 ALA A C 1
ATOM 518 O O . ALA A 1 73 ? -38.422 2.944 26.181 1.00 69.12 73 ALA A O 1
ATOM 519 N N . ARG A 1 74 ? -38.998 0.913 26.976 1.00 73.81 74 ARG A N 1
ATOM 520 C CA . ARG A 1 74 ? -37.644 0.378 27.045 1.00 73.81 74 ARG A CA 1
ATOM 521 C C . ARG A 1 74 ? -37.078 0.432 25.620 1.00 73.81 74 ARG A C 1
ATOM 523 O O . ARG A 1 74 ? -37.692 -0.171 24.737 1.00 73.81 74 ARG A O 1
ATOM 530 N N . PRO A 1 75 ? -35.983 1.172 25.362 1.00 75.69 75 PRO A N 1
ATOM 531 C CA . PRO A 1 75 ? -35.437 1.278 24.018 1.00 75.69 75 PRO A CA 1
ATOM 532 C C . PRO A 1 75 ? -35.152 -0.132 23.510 1.00 75.69 75 PRO A C 1
ATOM 534 O O . PRO A 1 75 ? -34.527 -0.937 24.206 1.00 75.69 75 PRO A O 1
ATOM 537 N N . LEU A 1 76 ? -35.701 -0.444 22.335 1.00 74.81 76 LEU A N 1
ATOM 538 C CA . LEU A 1 76 ? -35.540 -1.747 21.707 1.00 74.81 76 LEU A CA 1
ATOM 539 C C . LEU A 1 76 ? -34.043 -2.076 21.599 1.00 74.81 76 LEU A C 1
ATOM 541 O O . LEU A 1 76 ? -33.240 -1.171 21.347 1.00 74.81 76 LEU A O 1
ATOM 545 N N . PRO A 1 77 ? -33.653 -3.348 21.800 1.00 76.00 77 PRO A N 1
ATOM 546 C CA . PRO A 1 77 ? -32.265 -3.759 21.651 1.00 76.00 77 PRO A CA 1
ATOM 547 C C . PRO A 1 77 ? -31.773 -3.344 20.263 1.00 76.00 77 PRO A C 1
ATOM 549 O O . PRO A 1 77 ? -32.438 -3.612 19.259 1.00 76.00 77 PRO A O 1
ATOM 552 N N . ALA A 1 78 ? -30.632 -2.652 20.224 1.00 80.06 78 ALA A N 1
ATOM 553 C CA . ALA A 1 78 ? -30.013 -2.202 18.986 1.00 80.06 78 ALA A CA 1
ATOM 554 C C . ALA A 1 78 ? -29.931 -3.387 18.016 1.00 80.06 78 ALA A C 1
ATOM 556 O O . ALA A 1 78 ? -29.324 -4.413 18.326 1.00 80.06 78 ALA A O 1
ATOM 557 N N . THR A 1 79 ? -30.601 -3.270 16.868 1.00 76.75 79 THR A N 1
ATOM 558 C CA . THR A 1 79 ? -30.554 -4.301 15.831 1.00 76.75 79 THR A CA 1
ATOM 559 C C . THR A 1 79 ? -29.110 -4.418 15.365 1.00 76.75 79 THR A C 1
ATOM 561 O O . THR A 1 79 ? -28.574 -3.493 14.756 1.00 76.75 79 THR A O 1
ATOM 564 N N . ILE A 1 80 ? -28.466 -5.540 15.686 1.00 77.94 80 ILE A N 1
ATOM 565 C CA . ILE A 1 80 ? -27.116 -5.838 15.219 1.00 77.94 80 ILE A CA 1
ATOM 566 C C . ILE A 1 80 ? -27.235 -6.131 13.724 1.00 77.94 80 ILE A C 1
ATOM 568 O O . ILE A 1 80 ? -27.701 -7.198 13.325 1.00 77.94 80 ILE A O 1
ATOM 572 N N . LEU A 1 81 ? -26.877 -5.155 12.891 1.00 78.25 81 LEU A N 1
ATOM 573 C CA . LEU A 1 81 ? -26.790 -5.358 11.451 1.00 78.25 81 LEU A CA 1
ATOM 574 C C . LEU A 1 81 ? -25.688 -6.381 11.169 1.00 78.25 81 LEU A C 1
ATOM 576 O O . LEU A 1 81 ? -24.588 -6.289 11.717 1.00 78.25 81 LEU A O 1
ATOM 580 N N . ALA A 1 82 ? -25.990 -7.358 10.314 1.00 79.25 82 ALA A N 1
ATOM 581 C CA . ALA A 1 82 ? -24.990 -8.312 9.863 1.00 79.25 82 ALA A CA 1
ATOM 582 C C . ALA A 1 82 ? -23.804 -7.563 9.219 1.00 79.25 82 ALA A C 1
ATOM 584 O O . ALA A 1 82 ? -24.028 -6.579 8.500 1.00 79.25 82 ALA A O 1
ATOM 585 N N . PRO A 1 83 ? -22.555 -8.011 9.440 1.00 80.56 83 PRO A N 1
ATOM 586 C CA . PRO A 1 83 ? -21.397 -7.424 8.783 1.00 80.56 83 PRO A CA 1
ATOM 587 C C . PRO A 1 83 ? -21.580 -7.427 7.263 1.00 80.56 83 PRO A C 1
ATOM 589 O O . PRO A 1 83 ? -22.015 -8.420 6.676 1.00 80.56 83 PRO A O 1
ATOM 592 N N . ARG A 1 84 ? -21.245 -6.309 6.612 1.00 88.38 84 ARG A N 1
ATOM 593 C CA . ARG A 1 84 ? -21.258 -6.226 5.145 1.00 88.38 84 ARG A CA 1
ATOM 594 C C . ARG A 1 84 ? -20.284 -7.268 4.572 1.00 88.38 84 ARG A C 1
ATOM 596 O O . ARG A 1 84 ? -19.229 -7.474 5.168 1.00 88.38 84 ARG A O 1
ATOM 603 N N . PRO A 1 85 ? -20.578 -7.921 3.436 1.00 93.56 85 PRO A N 1
ATOM 604 C CA . PRO A 1 85 ? -19.603 -8.797 2.792 1.00 93.56 85 PRO A CA 1
ATOM 605 C C . PRO A 1 85 ? -18.372 -7.994 2.350 1.00 93.56 85 PRO A C 1
ATOM 607 O O . PRO A 1 85 ? -18.491 -6.830 1.964 1.00 93.56 85 PRO A O 1
ATOM 610 N N . PHE A 1 86 ? -17.193 -8.617 2.391 1.00 95.75 86 PHE A N 1
ATOM 611 C CA . PHE A 1 86 ? -15.959 -7.998 1.908 1.00 95.75 86 PHE A CA 1
ATOM 612 C C . PHE A 1 86 ? -16.024 -7.796 0.389 1.00 95.75 86 PHE A C 1
ATOM 614 O O . PHE A 1 86 ? -16.111 -8.767 -0.368 1.00 95.75 86 PHE A O 1
ATOM 621 N N . VAL A 1 87 ? -15.957 -6.542 -0.059 1.00 97.06 87 VAL A N 1
ATOM 622 C CA . VAL A 1 87 ? -15.956 -6.173 -1.479 1.00 97.06 87 VAL A CA 1
ATOM 623 C C . VAL A 1 87 ? -15.000 -5.004 -1.691 1.00 97.06 87 VAL A C 1
ATOM 625 O O . VAL A 1 87 ? -15.077 -4.000 -0.991 1.00 97.06 87 VAL A O 1
ATOM 628 N N . TRP A 1 88 ? -14.125 -5.125 -2.690 1.00 98.06 88 TRP A N 1
ATOM 629 C CA . TRP A 1 88 ? -13.314 -4.005 -3.161 1.00 98.06 88 TRP A CA 1
ATOM 630 C C . TRP A 1 88 ? -14.194 -2.983 -3.888 1.00 98.06 88 TRP A C 1
ATOM 632 O O . TRP A 1 88 ? -14.797 -3.294 -4.919 1.00 98.06 88 TRP A O 1
ATOM 642 N N . GLU A 1 89 ? -14.225 -1.754 -3.387 1.00 97.94 89 GLU A N 1
ATOM 643 C CA . GLU A 1 89 ? -14.827 -0.618 -4.072 1.00 97.94 89 GLU A CA 1
ATOM 644 C C . GLU A 1 89 ? -13.951 -0.207 -5.254 1.00 97.94 89 GLU A C 1
ATOM 646 O O . GLU A 1 89 ? -12.721 -0.198 -5.170 1.00 97.94 89 GLU A O 1
ATOM 651 N N . LYS A 1 90 ? -14.589 0.130 -6.375 1.00 98.19 90 LYS A N 1
ATOM 652 C CA . LYS A 1 90 ? -13.898 0.545 -7.595 1.00 98.19 90 LYS A CA 1
ATOM 653 C C . LYS A 1 90 ? -14.072 2.040 -7.812 1.00 98.19 90 LYS A C 1
ATOM 655 O O . LYS A 1 90 ? -15.199 2.520 -7.894 1.00 98.19 90 LYS A O 1
ATOM 660 N N . SER A 1 91 ? -12.970 2.767 -7.949 1.00 97.44 91 SER A N 1
ATOM 661 C CA . SER A 1 91 ? -12.983 4.226 -8.113 1.00 97.44 91 SER A CA 1
ATOM 662 C C . SER A 1 91 ? -11.806 4.713 -8.947 1.00 97.44 91 SER A C 1
ATOM 664 O O . SER A 1 91 ? -10.774 4.049 -8.986 1.00 97.44 91 SER A O 1
ATOM 666 N N . GLY A 1 92 ? -11.937 5.889 -9.566 1.00 97.38 92 GLY A N 1
ATOM 667 C CA . GLY A 1 92 ? -10.892 6.459 -10.420 1.00 97.38 92 GLY A CA 1
ATOM 668 C C . GLY A 1 92 ? -10.561 5.580 -11.633 1.00 97.38 92 GLY A C 1
ATOM 669 O O . GLY A 1 92 ? -11.219 4.563 -11.882 1.00 97.38 92 GLY A O 1
ATOM 670 N N . ARG A 1 93 ? -9.560 5.996 -12.412 1.00 98.38 93 ARG A N 1
ATOM 671 C CA . ARG A 1 93 ? -9.024 5.234 -13.546 1.00 98.38 93 ARG A CA 1
ATOM 672 C C . ARG A 1 93 ? -7.518 5.457 -13.675 1.00 98.38 93 ARG A C 1
ATOM 674 O O . ARG A 1 93 ? -7.064 6.587 -13.527 1.00 98.38 93 ARG A O 1
ATOM 681 N N . SER A 1 94 ? -6.780 4.388 -13.942 1.00 98.12 94 SER A N 1
ATOM 682 C CA . SER A 1 94 ? -5.373 4.422 -14.347 1.00 98.12 94 SER A CA 1
ATOM 683 C C . SER A 1 94 ? -5.218 4.904 -15.793 1.00 98.12 94 SER A C 1
ATOM 685 O O . SER A 1 94 ? -6.218 5.111 -16.490 1.00 98.12 94 SER A O 1
ATOM 687 N N . ALA A 1 95 ? -3.979 5.043 -16.267 1.00 97.69 95 ALA A N 1
ATOM 688 C CA . ALA A 1 95 ? -3.686 5.424 -17.648 1.00 97.69 95 ALA A CA 1
ATOM 689 C C . ALA A 1 95 ? -4.303 4.455 -18.679 1.00 97.69 95 ALA A C 1
ATOM 691 O O . ALA A 1 95 ? -4.862 4.878 -19.687 1.00 97.69 95 ALA A O 1
ATOM 692 N N . GLY A 1 96 ? -4.309 3.153 -18.385 1.00 97.62 96 GLY A N 1
ATOM 693 C CA . GLY A 1 96 ? -4.969 2.114 -19.184 1.00 97.62 96 GLY A CA 1
ATOM 694 C C . GLY A 1 96 ? -6.482 1.990 -18.957 1.00 97.62 96 GLY A C 1
ATOM 695 O O . GLY A 1 96 ? -7.105 1.039 -19.429 1.00 97.62 96 GLY A O 1
ATOM 696 N N . GLY A 1 97 ? -7.100 2.907 -18.206 1.00 98.06 97 GLY A N 1
ATOM 697 C CA . GLY A 1 97 ? -8.546 2.945 -17.970 1.00 98.06 97 GLY A CA 1
ATOM 698 C C . GLY A 1 97 ? -9.073 1.948 -16.929 1.00 98.06 97 GLY A C 1
ATOM 699 O O . GLY A 1 97 ? -10.293 1.902 -16.702 1.00 98.06 97 GLY A O 1
ATOM 700 N N . ARG A 1 98 ? -8.193 1.177 -16.273 1.00 98.38 98 ARG A N 1
ATOM 701 C CA . ARG A 1 98 ? -8.549 0.222 -15.212 1.00 98.38 98 ARG A CA 1
ATOM 702 C C . ARG A 1 98 ? -8.911 0.977 -13.932 1.00 98.38 98 ARG A C 1
ATOM 704 O O . ARG A 1 98 ? -8.310 1.990 -13.596 1.00 98.38 98 ARG A O 1
ATOM 711 N N . GLN A 1 99 ? -9.928 0.504 -13.215 1.00 98.50 99 GLN A N 1
ATOM 712 C CA . GLN A 1 99 ? -10.361 1.148 -11.970 1.00 98.50 99 GLN A CA 1
ATOM 713 C C . GLN A 1 99 ? -9.441 0.762 -10.810 1.00 98.50 99 GLN A C 1
ATOM 715 O O . GLN A 1 99 ? -9.053 -0.403 -10.698 1.00 98.50 99 GLN A O 1
ATOM 720 N N . PHE A 1 100 ? -9.159 1.707 -9.912 1.00 98.56 100 PHE A N 1
ATOM 721 C CA . PHE A 1 100 ? -8.480 1.392 -8.658 1.00 98.56 100 PHE A CA 1
ATOM 722 C C . PHE A 1 100 ? -9.421 0.626 -7.737 1.00 98.56 100 PHE A C 1
ATOM 724 O O . PHE A 1 100 ? -10.626 0.879 -7.717 1.00 98.56 100 PHE A O 1
ATOM 731 N N . GLN A 1 101 ? -8.855 -0.301 -6.970 1.00 98.62 101 GLN A N 1
ATOM 732 C CA . GLN A 1 101 ? -9.566 -1.082 -5.965 1.00 98.62 101 GLN A CA 1
ATOM 733 C C . GLN A 1 101 ? -9.203 -0.563 -4.578 1.00 98.62 101 GLN A C 1
ATOM 735 O O . GLN A 1 101 ? -8.018 -0.494 -4.235 1.00 98.62 101 GLN A O 1
ATOM 740 N N . GLN A 1 102 ? -10.212 -0.210 -3.787 1.00 98.31 102 GLN A N 1
ATOM 741 C CA . GLN A 1 102 ? -10.028 0.285 -2.429 1.00 98.31 102 GLN A CA 1
ATOM 742 C C . GLN A 1 102 ? -11.106 -0.209 -1.462 1.00 98.31 102 GLN A C 1
ATOM 744 O O . GLN A 1 102 ? -12.161 -0.674 -1.880 1.00 98.31 102 GLN A O 1
ATOM 749 N N . ILE A 1 103 ? -10.833 -0.122 -0.167 1.00 97.56 103 ILE A N 1
ATOM 750 C CA . ILE A 1 103 ? -11.817 -0.355 0.890 1.00 97.56 103 ILE A CA 1
ATOM 751 C C . ILE A 1 103 ? -11.544 0.606 2.044 1.00 97.56 103 ILE A C 1
ATOM 753 O O . ILE A 1 103 ? -10.391 0.936 2.327 1.00 97.56 103 ILE A O 1
ATOM 757 N N . THR A 1 104 ? -12.604 1.052 2.710 1.00 95.88 104 THR A N 1
ATOM 758 C CA . THR A 1 104 ? -12.515 1.815 3.955 1.00 95.88 104 THR A CA 1
ATOM 759 C C . THR A 1 104 ? -13.048 0.957 5.096 1.00 95.88 104 THR A C 1
ATOM 761 O O . THR A 1 104 ? -14.176 0.472 5.042 1.00 95.88 104 THR A O 1
ATOM 764 N N . THR A 1 105 ? -12.240 0.778 6.139 1.00 94.19 105 THR A N 1
ATOM 765 C CA . THR A 1 105 ? -12.607 0.032 7.351 1.00 94.19 105 THR A CA 1
ATOM 766 C C . THR A 1 105 ? -12.540 0.937 8.577 1.00 94.19 105 THR A C 1
ATOM 768 O O . THR A 1 105 ? -11.610 1.739 8.696 1.00 94.19 105 THR A O 1
ATOM 771 N N . GLY A 1 106 ? -13.482 0.769 9.507 1.00 91.56 106 GLY A N 1
ATOM 772 C CA . GLY A 1 106 ? -13.612 1.619 10.692 1.00 91.56 106 GLY A CA 1
ATOM 773 C C . GLY A 1 106 ? -14.289 2.962 10.394 1.00 91.56 106 GLY A C 1
ATOM 774 O O . GLY A 1 106 ? -14.360 3.407 9.249 1.00 91.56 106 GLY A O 1
ATOM 775 N N . GLU A 1 107 ? -14.817 3.607 11.433 1.00 87.31 107 GLU A N 1
ATOM 776 C CA . GLU A 1 107 ? -15.665 4.802 11.286 1.00 87.31 107 GLU A CA 1
ATOM 777 C C . GLU A 1 107 ? -15.039 6.070 11.880 1.00 87.31 107 GLU A C 1
ATOM 779 O O . GLU A 1 107 ? -15.393 7.180 11.485 1.00 87.31 107 GLU A O 1
ATOM 784 N N . SER A 1 108 ? -14.096 5.941 12.819 1.00 87.06 108 SER A N 1
ATOM 785 C CA . SER A 1 108 ? -13.572 7.084 13.576 1.00 87.06 108 SER A CA 1
ATOM 786 C C . SER A 1 108 ? -12.149 6.872 14.093 1.00 87.06 108 SER A C 1
ATOM 788 O O . SER A 1 108 ? -11.602 5.775 14.044 1.00 87.06 108 SER A O 1
ATOM 790 N N . GLY A 1 109 ? -11.541 7.945 14.605 1.00 90.06 109 GLY A N 1
ATOM 791 C CA . GLY A 1 109 ? -10.235 7.910 15.259 1.00 90.06 109 GLY A CA 1
ATOM 792 C C . GLY A 1 109 ? -9.063 8.166 14.313 1.00 90.06 109 GLY A C 1
ATOM 793 O O . GLY A 1 109 ? -9.128 9.048 13.457 1.00 90.06 109 GLY A O 1
ATOM 794 N N . SER A 1 110 ? -7.956 7.445 14.506 1.00 92.12 110 SER A N 1
ATOM 795 C CA . SER A 1 110 ? -6.738 7.662 13.710 1.00 92.12 110 SER A CA 1
ATOM 796 C C . SER A 1 110 ? -6.930 7.186 12.268 1.00 92.12 110 SER A C 1
ATOM 798 O O . SER A 1 110 ? -7.107 5.995 12.027 1.00 92.12 110 SER A O 1
ATOM 800 N N . ARG A 1 111 ? -6.854 8.112 11.313 1.00 95.62 111 ARG A N 1
ATOM 801 C CA . ARG A 1 111 ? -6.959 7.908 9.865 1.00 95.62 111 ARG A CA 1
ATOM 802 C C . ARG A 1 111 ? -5.608 7.476 9.305 1.00 95.62 111 ARG A C 1
ATOM 804 O O . ARG A 1 111 ? -4.622 8.215 9.364 1.00 95.62 111 ARG A O 1
ATOM 811 N N . THR A 1 112 ? -5.564 6.267 8.765 1.00 96.25 112 THR A N 1
ATOM 812 C CA . THR A 1 112 ? -4.376 5.699 8.126 1.00 96.25 112 THR A CA 1
ATOM 813 C C . THR A 1 112 ? -4.705 5.367 6.678 1.00 96.25 112 THR A C 1
ATOM 815 O O . THR A 1 112 ? -5.672 4.662 6.414 1.00 96.25 112 THR A O 1
ATOM 818 N N . LEU A 1 113 ? -3.901 5.862 5.743 1.00 98.00 113 LEU A N 1
ATOM 819 C CA . LEU A 1 113 ? -3.965 5.454 4.345 1.00 98.00 113 LEU A CA 1
ATOM 820 C C . LEU A 1 113 ? -2.938 4.344 4.123 1.00 98.00 113 LEU A C 1
ATOM 822 O O . LEU A 1 113 ? -1.742 4.560 4.318 1.00 98.00 113 LEU A O 1
ATOM 826 N N . VAL A 1 114 ? -3.395 3.163 3.731 1.00 98.12 114 VAL A N 1
ATOM 827 C CA . VAL A 1 114 ? -2.543 2.026 3.386 1.00 98.12 114 VAL A CA 1
ATOM 828 C C . VAL A 1 114 ? -2.552 1.857 1.878 1.00 98.12 114 VAL A C 1
ATOM 830 O O . VAL A 1 114 ? -3.602 1.818 1.244 1.00 98.12 114 VAL A O 1
ATOM 833 N N . ILE A 1 115 ? -1.370 1.755 1.297 1.00 98.31 115 ILE A N 1
ATOM 834 C CA . ILE A 1 115 ? -1.169 1.650 -0.138 1.00 98.31 115 ILE A CA 1
ATOM 835 C C . ILE A 1 115 ? -0.385 0.369 -0.373 1.00 98.31 115 ILE A C 1
ATOM 837 O O . ILE A 1 115 ? 0.699 0.190 0.188 1.00 98.31 115 ILE A O 1
ATOM 841 N N . GLY A 1 116 ? -0.930 -0.522 -1.194 1.00 97.62 116 GLY A N 1
ATOM 842 C CA . GLY A 1 116 ? -0.167 -1.637 -1.732 1.00 97.62 116 GLY A CA 1
ATOM 843 C C . GLY A 1 116 ? 0.906 -1.183 -2.705 1.00 97.62 116 GLY A C 1
ATOM 844 O O . GLY A 1 116 ? 1.317 -0.023 -2.716 1.00 97.62 116 GLY A O 1
ATOM 845 N N . SER A 1 117 ? 1.378 -2.100 -3.541 1.00 95.31 117 SER A N 1
ATOM 846 C CA . SER A 1 117 ? 2.522 -1.773 -4.381 1.00 95.31 117 SER A CA 1
ATOM 847 C C . SER A 1 117 ? 2.210 -0.647 -5.368 1.00 95.31 117 SER A C 1
ATOM 849 O O . SER A 1 117 ? 1.143 -0.587 -5.982 1.00 95.31 117 SER A O 1
ATOM 851 N N . VAL A 1 118 ? 3.177 0.253 -5.530 1.00 96.31 118 VAL A N 1
ATOM 852 C CA . VAL A 1 118 ? 3.204 1.242 -6.620 1.00 96.31 118 VAL A CA 1
ATOM 853 C C . VAL A 1 118 ? 3.793 0.630 -7.897 1.00 96.31 118 VAL A C 1
ATOM 855 O O . VAL A 1 118 ? 3.581 1.135 -8.998 1.00 96.31 118 VAL A O 1
ATOM 858 N N . ALA A 1 119 ? 4.532 -0.475 -7.768 1.00 94.25 119 ALA A N 1
ATOM 859 C CA . ALA A 1 119 ? 4.963 -1.270 -8.906 1.00 94.25 119 ALA A CA 1
ATOM 860 C C . ALA A 1 119 ? 3.858 -2.264 -9.274 1.00 94.25 119 ALA A C 1
ATOM 862 O O . ALA A 1 119 ? 3.254 -2.882 -8.403 1.00 94.25 119 ALA A O 1
ATOM 863 N N . GLY A 1 120 ? 3.621 -2.466 -10.566 1.00 89.75 120 GLY A N 1
ATOM 864 C CA . GLY A 1 120 ? 2.642 -3.456 -11.003 1.00 89.75 120 GLY A CA 1
ATOM 865 C C . GLY A 1 120 ? 3.092 -4.899 -10.747 1.00 89.75 120 GLY A C 1
ATOM 866 O O . GLY A 1 120 ? 2.307 -5.758 -10.359 1.00 89.75 120 GLY A O 1
ATOM 867 N N . ARG A 1 121 ? 4.392 -5.172 -10.876 1.00 95.81 121 ARG A N 1
ATOM 868 C CA . ARG A 1 121 ? 4.977 -6.510 -10.700 1.00 95.81 121 ARG A CA 1
ATOM 869 C C . ARG A 1 121 ? 5.393 -6.811 -9.252 1.00 95.81 121 ARG A C 1
ATOM 871 O O . ARG A 1 121 ? 6.559 -7.103 -8.989 1.00 95.81 121 ARG A O 1
ATOM 878 N N . ASP A 1 122 ? 4.455 -6.749 -8.311 1.00 96.94 122 ASP A N 1
ATOM 879 C CA . ASP A 1 122 ? 4.716 -7.045 -6.892 1.00 96.94 122 ASP A CA 1
ATOM 880 C C . ASP A 1 122 ? 3.609 -7.909 -6.253 1.00 96.94 122 ASP A C 1
ATOM 882 O O . ASP A 1 122 ? 2.815 -7.445 -5.429 1.00 96.94 122 ASP A O 1
ATOM 886 N N . PRO A 1 123 ? 3.532 -9.199 -6.626 1.00 96.56 123 PRO A N 1
ATOM 887 C CA . PRO A 1 123 ? 2.448 -10.074 -6.187 1.00 96.56 123 PRO A CA 1
ATOM 888 C C . PRO A 1 123 ? 2.469 -10.360 -4.680 1.00 96.56 123 PRO A C 1
ATOM 890 O O . PRO A 1 123 ? 1.426 -10.662 -4.107 1.00 96.56 123 PRO A O 1
ATOM 893 N N . ALA A 1 124 ? 3.630 -10.289 -4.019 1.00 96.25 124 ALA A N 1
ATOM 894 C CA . ALA A 1 124 ? 3.716 -10.532 -2.581 1.00 96.25 124 ALA A CA 1
ATOM 895 C C . ALA A 1 124 ? 3.098 -9.379 -1.777 1.00 96.25 124 ALA A C 1
ATOM 897 O O . ALA A 1 124 ? 2.302 -9.641 -0.875 1.00 96.25 124 ALA A O 1
ATOM 898 N N . ALA A 1 125 ? 3.383 -8.124 -2.144 1.00 96.56 125 ALA A N 1
ATOM 899 C CA . ALA A 1 125 ? 2.746 -6.968 -1.516 1.00 96.56 125 ALA A CA 1
ATOM 900 C C . ALA A 1 125 ? 1.229 -6.962 -1.750 1.00 96.56 125 ALA A C 1
ATOM 902 O O . ALA A 1 125 ? 0.465 -6.720 -0.821 1.00 96.56 125 ALA A O 1
ATOM 903 N N . ILE A 1 126 ? 0.788 -7.293 -2.967 1.00 97.62 126 ILE A N 1
ATOM 904 C CA . ILE A 1 126 ? -0.636 -7.362 -3.311 1.00 97.62 126 ILE A CA 1
ATOM 905 C C . ILE A 1 126 ? -1.368 -8.406 -2.455 1.00 97.62 126 ILE A C 1
ATOM 907 O O . ILE A 1 126 ? -2.394 -8.091 -1.857 1.00 97.62 126 ILE A O 1
ATOM 911 N N . ARG A 1 127 ? -0.817 -9.623 -2.319 1.00 97.56 127 ARG A N 1
ATOM 912 C CA . ARG A 1 127 ? -1.411 -10.659 -1.454 1.00 97.56 127 ARG A CA 1
ATOM 913 C C . ARG A 1 127 ? -1.482 -10.229 0.009 1.00 97.56 127 ARG A C 1
ATOM 915 O O . ARG A 1 127 ? -2.490 -10.487 0.660 1.00 97.56 127 ARG A O 1
ATOM 922 N N . LEU A 1 128 ? -0.433 -9.579 0.515 1.00 97.00 128 LEU A N 1
ATOM 923 C CA . LEU A 1 128 ? -0.411 -9.073 1.887 1.00 97.00 128 LEU A CA 1
ATOM 924 C C . LEU A 1 128 ? -1.505 -8.021 2.110 1.00 97.00 128 LEU A C 1
ATOM 926 O O . LEU A 1 128 ? -2.174 -8.045 3.137 1.00 97.00 128 LEU A O 1
ATOM 930 N N . ILE A 1 129 ? -1.725 -7.128 1.143 1.00 98.06 129 ILE A N 1
ATOM 931 C CA . ILE A 1 129 ? -2.798 -6.130 1.216 1.00 98.06 129 ILE A CA 1
ATOM 932 C C . ILE A 1 129 ? -4.179 -6.776 1.133 1.00 98.06 129 ILE A C 1
ATOM 934 O O . ILE A 1 129 ? -5.065 -6.381 1.887 1.00 98.06 129 ILE A O 1
ATOM 938 N N . ASP A 1 130 ? -4.364 -7.786 0.281 1.00 98.19 130 ASP A N 1
ATOM 939 C CA . ASP A 1 130 ? -5.618 -8.542 0.212 1.00 98.19 130 ASP A CA 1
ATOM 940 C C . ASP A 1 130 ? -5.944 -9.227 1.552 1.00 98.19 130 ASP A C 1
ATOM 942 O O . ASP A 1 130 ? -7.094 -9.197 1.992 1.00 98.19 130 ASP A O 1
ATOM 946 N N . GLN A 1 131 ? -4.945 -9.807 2.225 1.00 97.94 131 GLN A N 1
ATOM 947 C CA . GLN A 1 131 ? -5.106 -10.404 3.556 1.00 97.94 131 GLN A CA 1
ATOM 948 C C . GLN A 1 131 ? -5.393 -9.340 4.618 1.00 97.94 131 GLN A C 1
ATOM 950 O O . GLN A 1 131 ? -6.380 -9.449 5.338 1.00 97.94 131 GLN A O 1
ATOM 955 N N . LEU A 1 132 ? -4.588 -8.275 4.671 1.00 96.56 132 LEU A N 1
ATOM 956 C CA . LEU A 1 132 ? -4.762 -7.177 5.622 1.00 96.56 132 LEU A CA 1
ATOM 957 C C . LEU A 1 132 ? -6.152 -6.541 5.508 1.00 96.56 132 LEU A C 1
ATOM 959 O O . LEU A 1 132 ? -6.802 -6.297 6.519 1.00 96.56 132 LEU A O 1
ATOM 963 N N . ALA A 1 133 ? -6.619 -6.283 4.287 1.00 97.06 133 ALA A N 1
ATOM 964 C CA . ALA A 1 133 ? -7.924 -5.683 4.049 1.00 97.06 133 ALA A CA 1
ATOM 965 C C . ALA A 1 133 ? -9.070 -6.574 4.550 1.00 97.06 133 ALA A C 1
ATOM 967 O O . ALA A 1 133 ? -10.013 -6.065 5.153 1.00 97.06 133 ALA A O 1
ATOM 968 N N . ARG A 1 134 ? -8.980 -7.895 4.339 1.00 96.56 134 ARG A N 1
ATOM 969 C CA . ARG A 1 134 ? -9.971 -8.859 4.844 1.00 96.56 134 ARG A CA 1
ATOM 970 C C . ARG A 1 134 ? -9.966 -8.920 6.362 1.00 96.56 134 ARG A C 1
ATOM 972 O O . ARG A 1 134 ? -11.019 -8.763 6.966 1.00 96.56 134 ARG A O 1
ATOM 979 N N . GLU A 1 135 ? -8.787 -9.044 6.965 1.00 95.31 135 GLU A N 1
ATOM 980 C CA . GLU A 1 135 ? -8.641 -9.094 8.422 1.00 95.31 135 GLU A CA 1
ATOM 981 C C . GLU A 1 135 ? -9.180 -7.826 9.091 1.00 95.31 135 GLU A C 1
ATOM 983 O O . GLU A 1 135 ? -9.915 -7.901 10.075 1.00 95.31 135 GLU A O 1
ATOM 988 N N . LEU A 1 136 ? -8.875 -6.646 8.543 1.00 94.06 136 LEU A N 1
ATOM 989 C CA . LEU A 1 136 ? -9.386 -5.380 9.069 1.00 94.06 136 LEU A CA 1
ATOM 990 C C . LEU A 1 136 ? -10.896 -5.235 8.882 1.00 94.06 136 LEU A C 1
ATOM 992 O O . LEU A 1 136 ? -11.560 -4.665 9.744 1.00 94.06 136 LEU A O 1
ATOM 996 N N . HIS A 1 137 ? -11.449 -5.743 7.783 1.00 93.06 137 HIS A N 1
ATOM 997 C CA . HIS A 1 137 ? -12.887 -5.728 7.529 1.00 93.06 137 HIS A CA 1
ATOM 998 C C . HIS A 1 137 ? -13.641 -6.638 8.505 1.00 93.06 137 HIS A C 1
ATOM 1000 O O . HIS A 1 137 ? -14.582 -6.190 9.165 1.00 93.06 137 HIS A O 1
ATOM 1006 N N . GLU A 1 138 ? -13.184 -7.883 8.650 1.00 92.00 138 GLU A N 1
ATOM 1007 C CA . GLU A 1 138 ? -13.790 -8.905 9.512 1.00 92.00 138 GLU A CA 1
ATOM 1008 C C . GLU A 1 138 ? -13.672 -8.555 11.002 1.00 92.00 138 GLU A C 1
ATOM 1010 O O . GLU A 1 138 ? -14.603 -8.801 11.768 1.00 92.00 138 GLU A O 1
ATOM 1015 N N . ASN A 1 139 ? -12.577 -7.902 11.407 1.00 89.88 139 ASN A N 1
ATOM 1016 C CA . ASN A 1 139 ? -12.315 -7.536 12.801 1.00 89.88 139 ASN A CA 1
ATOM 1017 C C . ASN A 1 139 ? -12.554 -6.046 13.113 1.00 89.88 139 ASN A C 1
ATOM 1019 O O . ASN A 1 139 ? -12.212 -5.583 14.204 1.00 89.88 139 ASN A O 1
ATOM 1023 N N . SER A 1 140 ? -13.156 -5.285 12.193 1.00 82.62 140 SER A N 1
ATOM 1024 C CA . SER A 1 140 ? -13.327 -3.823 12.312 1.00 82.62 140 SER A CA 1
ATOM 1025 C C . SER A 1 140 ? -14.027 -3.379 13.603 1.00 82.62 140 SER A C 1
ATOM 1027 O O . SER A 1 140 ? -13.690 -2.334 14.156 1.00 82.62 140 SER A O 1
ATOM 1029 N N . LEU A 1 141 ? -14.958 -4.186 14.121 1.00 78.25 141 LEU A N 1
ATOM 1030 C CA . LEU A 1 141 ? -15.719 -3.881 15.336 1.00 78.25 141 LEU A CA 1
ATOM 1031 C C . LEU A 1 141 ? -14.867 -3.941 16.615 1.00 78.25 141 LEU A C 1
ATOM 1033 O O . LEU A 1 141 ? -15.073 -3.153 17.534 1.00 78.25 141 LEU A O 1
ATOM 1037 N N . ILE A 1 142 ? -13.894 -4.854 16.673 1.00 76.50 142 ILE A N 1
ATOM 1038 C CA . ILE A 1 142 ? -12.989 -5.021 17.829 1.00 76.50 142 ILE A CA 1
ATOM 1039 C C . ILE A 1 142 ? -11.943 -3.901 17.854 1.00 76.50 142 ILE A C 1
ATOM 1041 O O . ILE A 1 142 ? -11.454 -3.475 18.897 1.00 76.50 142 ILE A O 1
ATOM 1045 N N . LEU A 1 143 ? -11.621 -3.416 16.667 1.00 75.44 143 LEU A N 1
ATOM 1046 C CA . LEU A 1 143 ? -10.521 -2.533 16.352 1.00 75.44 143 LEU A CA 1
ATOM 1047 C C . LEU A 1 143 ? -10.877 -1.038 16.486 1.00 75.44 143 LEU A C 1
ATOM 1049 O O . LEU A 1 143 ? -10.226 -0.186 15.888 1.00 75.44 143 LEU A O 1
ATOM 1053 N N . GLY A 1 144 ? -11.899 -0.709 17.284 1.00 79.38 144 GLY A N 1
ATOM 1054 C CA . GLY A 1 144 ? -12.417 0.651 17.448 1.00 79.38 144 GLY A CA 1
ATOM 1055 C C . GLY A 1 144 ? -11.339 1.723 17.683 1.00 79.38 144 GLY A C 1
ATOM 1056 O O . GLY A 1 144 ? -10.297 1.480 18.290 1.00 79.38 144 GLY A O 1
ATOM 1057 N N . GLY A 1 145 ? -11.603 2.944 17.210 1.00 85.50 145 GLY A N 1
ATOM 1058 C CA . GLY A 1 145 ? -10.688 4.081 17.369 1.00 85.50 145 GLY A CA 1
ATOM 1059 C C . GLY A 1 145 ? -9.649 4.252 16.253 1.00 85.50 145 GLY A C 1
ATOM 1060 O O . GLY A 1 145 ? -8.748 5.090 16.382 1.00 85.50 145 GLY A O 1
ATOM 1061 N N . PHE A 1 146 ? -9.775 3.528 15.138 1.00 91.31 146 PHE A N 1
ATOM 1062 C CA . PHE A 1 146 ? -9.100 3.898 13.897 1.00 91.31 146 PHE A CA 1
ATOM 1063 C C . PHE A 1 146 ? -9.990 3.754 12.663 1.00 91.31 146 PHE A C 1
ATOM 1065 O O . PHE A 1 146 ? -10.968 3.005 12.633 1.00 91.31 146 PHE A O 1
ATOM 1072 N N . ARG A 1 147 ? -9.585 4.475 11.617 1.00 94.50 147 ARG A N 1
ATOM 1073 C CA . ARG A 1 147 ? -10.100 4.353 10.259 1.00 94.50 147 ARG A CA 1
ATOM 1074 C C . ARG A 1 147 ? -8.931 4.057 9.329 1.00 94.50 147 ARG A C 1
ATOM 1076 O O . ARG A 1 147 ? -7.924 4.764 9.360 1.00 94.50 147 ARG A O 1
ATOM 1083 N N . ALA A 1 148 ? -9.066 3.032 8.501 1.00 96.31 148 ALA A N 1
ATOM 1084 C CA . ALA A 1 148 ? -8.083 2.693 7.484 1.00 96.31 148 ALA A CA 1
ATOM 1085 C C . ALA A 1 148 ? -8.717 2.780 6.095 1.00 96.31 148 ALA A C 1
ATOM 1087 O O . ALA A 1 148 ? -9.697 2.093 5.821 1.00 96.31 148 ALA A O 1
ATOM 1088 N N . ASP A 1 149 ? -8.144 3.617 5.234 1.00 97.69 149 ASP A N 1
ATOM 1089 C CA . ASP A 1 149 ? -8.435 3.625 3.803 1.00 97.69 149 ASP A CA 1
ATOM 1090 C C . ASP A 1 149 ? -7.328 2.812 3.124 1.00 97.69 149 ASP A C 1
ATOM 1092 O O . ASP A 1 149 ? -6.150 3.122 3.283 1.00 97.69 149 ASP A O 1
ATOM 1096 N N . ILE A 1 150 ? -7.680 1.744 2.415 1.00 98.38 150 ILE A N 1
ATOM 1097 C CA . ILE A 1 150 ? -6.721 0.791 1.848 1.00 98.38 150 ILE A CA 1
ATOM 1098 C C . ILE A 1 150 ? -6.873 0.792 0.334 1.00 98.38 150 ILE A C 1
ATOM 1100 O O . ILE A 1 150 ? -7.958 0.522 -0.170 1.00 98.38 150 ILE A O 1
ATOM 1104 N N . ILE A 1 151 ? -5.788 1.055 -0.390 1.00 98.56 151 ILE A N 1
ATOM 1105 C CA . ILE A 1 151 ? -5.714 0.944 -1.849 1.00 98.56 151 ILE A CA 1
ATOM 1106 C C . ILE A 1 151 ? -4.899 -0.301 -2.192 1.00 98.56 151 ILE A C 1
ATOM 1108 O O . ILE A 1 151 ? -3.747 -0.425 -1.773 1.00 98.56 151 ILE A O 1
ATOM 1112 N N . ARG A 1 152 ? -5.479 -1.217 -2.974 1.00 98.19 152 ARG A N 1
ATOM 1113 C CA . ARG A 1 152 ? -4.868 -2.521 -3.275 1.00 98.19 152 ARG A CA 1
ATOM 1114 C C . ARG A 1 152 ? -3.543 -2.413 -4.039 1.00 98.19 152 ARG A C 1
ATOM 1116 O O . ARG A 1 152 ? -2.573 -3.078 -3.692 1.00 98.19 152 ARG A O 1
ATOM 1123 N N . THR A 1 153 ? -3.503 -1.569 -5.064 1.00 98.19 153 THR A N 1
ATOM 1124 C CA . THR A 1 153 ? -2.314 -1.230 -5.863 1.00 98.19 153 THR A CA 1
ATOM 1125 C C . THR A 1 153 ? -2.508 0.157 -6.472 1.00 98.19 153 THR A C 1
ATOM 1127 O O . THR A 1 153 ? -3.638 0.519 -6.810 1.00 98.19 153 THR A O 1
ATOM 1130 N N . LEU A 1 154 ? -1.430 0.933 -6.627 1.00 98.12 154 LEU A N 1
ATOM 1131 C CA . LEU A 1 154 ? -1.477 2.177 -7.411 1.00 98.12 154 LEU A CA 1
ATOM 1132 C C . LEU A 1 154 ? -1.168 1.976 -8.887 1.00 98.12 154 LEU A C 1
ATOM 1134 O O . LEU A 1 154 ? -1.327 2.915 -9.651 1.00 98.12 154 LEU A O 1
ATOM 1138 N N . ASN A 1 155 ? -0.759 0.784 -9.313 1.00 98.19 155 ASN A N 1
ATOM 1139 C CA . ASN A 1 155 ? -0.504 0.505 -10.720 1.00 98.19 155 ASN A CA 1
ATOM 1140 C C . ASN A 1 155 ? -1.287 -0.739 -11.174 1.00 98.19 155 ASN A C 1
ATOM 1142 O O . ASN A 1 155 ? -0.683 -1.792 -11.403 1.00 98.19 155 ASN A O 1
ATOM 1146 N N . PRO A 1 156 ? -2.630 -0.650 -11.285 1.00 98.44 156 PRO A N 1
ATOM 1147 C CA . PRO A 1 156 ? -3.452 -1.773 -11.734 1.00 98.44 156 PRO A CA 1
ATOM 1148 C C . PRO A 1 156 ? -3.135 -2.186 -13.181 1.00 98.44 156 PRO A C 1
ATOM 1150 O O . PRO A 1 156 ? -3.311 -3.351 -13.535 1.00 98.44 156 PRO A O 1
ATOM 1153 N N . ASP A 1 157 ? -2.623 -1.272 -14.013 1.00 98.38 157 ASP A N 1
ATOM 1154 C CA . ASP A 1 157 ? -2.183 -1.603 -15.371 1.00 98.38 157 ASP A CA 1
ATOM 1155 C C . ASP A 1 157 ? -0.944 -2.489 -15.362 1.00 98.38 157 ASP A C 1
ATOM 1157 O O . ASP A 1 157 ? -0.919 -3.562 -15.966 1.00 98.38 157 ASP A O 1
ATOM 1161 N N . GLY A 1 158 ? 0.069 -2.073 -14.606 1.00 97.75 158 GLY A N 1
ATOM 1162 C CA . GLY A 1 158 ? 1.268 -2.862 -14.407 1.00 97.75 158 GLY A CA 1
ATOM 1163 C C . GLY A 1 158 ? 0.983 -4.182 -13.690 1.00 97.75 158 GLY A C 1
ATOM 1164 O O . GLY A 1 158 ? 1.683 -5.151 -13.953 1.00 97.75 158 GLY A O 1
ATOM 1165 N N . GLU A 1 159 ? -0.013 -4.258 -12.801 1.00 98.00 159 GLU A N 1
ATOM 1166 C CA . GLU A 1 159 ? -0.404 -5.524 -12.162 1.00 98.00 159 GLU A CA 1
ATOM 1167 C C . GLU A 1 159 ? -0.880 -6.537 -13.200 1.00 98.00 159 GLU A C 1
ATOM 1169 O O . GLU A 1 159 ? -0.363 -7.655 -13.262 1.00 98.00 159 GLU A O 1
ATOM 1174 N N . VAL A 1 160 ? -1.831 -6.138 -14.046 1.00 98.00 160 VAL A N 1
ATOM 1175 C CA . VAL A 1 160 ? -2.371 -7.015 -15.091 1.00 98.00 160 VAL A CA 1
ATOM 1176 C C . VAL A 1 160 ? -1.282 -7.401 -16.090 1.00 98.00 160 VAL A C 1
ATOM 1178 O O . VAL A 1 160 ? -1.175 -8.566 -16.464 1.00 98.00 160 VAL A O 1
ATOM 1181 N N . ASN A 1 161 ? -0.430 -6.447 -16.467 1.00 97.81 161 ASN A N 1
ATOM 1182 C CA . ASN A 1 161 ? 0.627 -6.654 -17.455 1.00 97.81 161 ASN A CA 1
ATOM 1183 C C . ASN A 1 161 ? 1.930 -7.224 -16.850 1.00 97.81 161 ASN A C 1
ATOM 1185 O O . ASN A 1 161 ? 2.909 -7.406 -17.571 1.00 97.81 161 ASN A O 1
ATOM 1189 N N . GLN A 1 162 ? 1.980 -7.476 -15.535 1.00 97.19 162 GLN A N 1
ATOM 1190 C CA . GLN A 1 162 ? 3.191 -7.859 -14.790 1.00 97.19 162 GLN A CA 1
ATOM 1191 C C . GLN A 1 162 ? 4.400 -6.936 -15.073 1.00 97.19 162 GLN A C 1
ATOM 1193 O O . GLN A 1 162 ? 5.547 -7.385 -15.156 1.00 97.19 162 GLN A O 1
ATOM 1198 N N . SER A 1 163 ? 4.149 -5.629 -15.198 1.00 97.50 163 SER A N 1
ATOM 1199 C CA . SER A 1 163 ? 5.133 -4.588 -15.518 1.00 97.50 163 SER A CA 1
ATOM 1200 C C . SER A 1 163 ? 5.437 -3.676 -14.324 1.00 97.50 163 SER A C 1
ATOM 1202 O O . SER A 1 163 ? 4.655 -3.535 -13.384 1.00 97.50 163 SER A O 1
ATOM 1204 N N . LEU A 1 164 ? 6.603 -3.027 -14.353 1.00 96.62 164 LEU A N 1
ATOM 1205 C CA . LEU A 1 164 ? 6.968 -1.973 -13.399 1.00 96.62 164 LEU A CA 1
ATOM 1206 C C . LEU A 1 164 ? 6.363 -0.607 -13.765 1.00 96.62 164 LEU A C 1
ATOM 1208 O O . LEU A 1 164 ? 6.326 0.287 -12.920 1.00 96.62 164 LEU A O 1
ATOM 1212 N N . THR A 1 165 ? 5.900 -0.447 -15.002 1.00 97.19 165 THR A N 1
ATOM 1213 C CA . THR A 1 165 ? 5.311 0.786 -15.541 1.00 97.19 165 THR A CA 1
ATOM 1214 C C . THR A 1 165 ? 3.796 0.668 -15.669 1.00 97.19 165 THR A C 1
ATOM 1216 O O . THR A 1 165 ? 3.254 -0.434 -15.569 1.00 97.19 165 THR A O 1
ATOM 1219 N N . ASN A 1 166 ? 3.106 1.792 -15.857 1.00 96.88 166 ASN A N 1
ATOM 1220 C CA . ASN A 1 166 ? 1.702 1.802 -16.276 1.00 96.88 166 ASN A CA 1
ATOM 1221 C C . ASN A 1 166 ? 1.576 1.526 -17.793 1.00 96.88 166 ASN A C 1
ATOM 1223 O O . ASN A 1 166 ? 2.569 1.207 -18.459 1.00 96.88 166 ASN A O 1
ATOM 1227 N N . GLU A 1 167 ? 0.359 1.642 -18.332 1.00 97.75 167 GLU A N 1
ATOM 1228 C CA . GLU A 1 167 ? 0.054 1.425 -19.759 1.00 97.75 167 GLU A CA 1
ATOM 1229 C C . GLU A 1 167 ? 0.788 2.419 -20.689 1.00 97.75 167 GLU A C 1
ATOM 1231 O O . GLU A 1 167 ? 1.175 2.079 -21.803 1.00 97.75 167 GLU A O 1
ATOM 1236 N N . GLU A 1 168 ? 1.084 3.627 -20.204 1.00 96.50 168 GLU A N 1
ATOM 1237 C CA . GLU A 1 168 ? 1.866 4.650 -20.919 1.00 96.50 168 GLU A CA 1
ATOM 1238 C C . GLU A 1 168 ? 3.387 4.436 -20.811 1.00 96.50 168 GLU A C 1
ATOM 1240 O O . GLU A 1 168 ? 4.172 5.288 -21.221 1.00 96.50 168 GLU A O 1
ATOM 1245 N N . HIS A 1 169 ? 3.831 3.293 -20.275 1.00 96.50 169 HIS A N 1
ATOM 1246 C CA . HIS A 1 169 ? 5.244 2.964 -20.049 1.00 96.50 169 HIS A CA 1
ATOM 1247 C C . HIS A 1 169 ? 5.957 3.908 -19.062 1.00 96.50 169 HIS A C 1
ATOM 1249 O O . HIS A 1 169 ? 7.188 3.974 -19.022 1.00 96.50 169 HIS A O 1
ATOM 1255 N N . VAL A 1 170 ? 5.199 4.588 -18.196 1.00 94.06 170 VAL A N 1
ATOM 1256 C CA . VAL A 1 170 ? 5.734 5.482 -17.168 1.00 94.06 170 VAL A CA 1
ATOM 1257 C C . VAL A 1 170 ? 5.842 4.745 -15.823 1.00 94.06 170 VAL A C 1
ATOM 1259 O O . VAL A 1 170 ? 4.873 4.130 -15.366 1.00 94.06 170 VAL A O 1
ATOM 1262 N N . PRO A 1 171 ? 7.002 4.776 -15.137 1.00 94.31 171 PRO A N 1
ATOM 1263 C CA . PRO A 1 171 ? 7.105 4.269 -13.772 1.00 94.31 171 PRO A CA 1
ATOM 1264 C C . PRO A 1 171 ? 6.349 5.188 -12.801 1.00 94.31 171 PRO A C 1
ATOM 1266 O O . PRO A 1 171 ? 6.804 6.295 -12.520 1.00 94.31 171 PRO A O 1
ATOM 1269 N N . VAL A 1 172 ? 5.233 4.716 -12.235 1.00 94.81 172 VAL A N 1
ATOM 1270 C CA . VAL A 1 172 ? 4.336 5.522 -11.376 1.00 94.81 172 VAL A CA 1
ATOM 1271 C C . VAL A 1 172 ? 5.078 6.204 -10.218 1.00 94.81 172 VAL A C 1
ATOM 1273 O O . VAL A 1 172 ? 4.857 7.377 -9.933 1.00 94.81 172 VAL A O 1
ATOM 1276 N N . TYR A 1 173 ? 6.034 5.513 -9.589 1.00 91.31 173 TYR A N 1
ATOM 1277 C CA . TYR A 1 173 ? 6.822 6.057 -8.475 1.00 91.31 173 TYR A CA 1
ATOM 1278 C C . TYR A 1 173 ? 7.748 7.226 -8.858 1.00 91.31 173 TYR A C 1
ATOM 1280 O O . TYR A 1 173 ? 8.247 7.910 -7.968 1.00 91.31 173 TYR A O 1
ATOM 1288 N N . ARG A 1 174 ? 8.004 7.456 -10.153 1.00 90.69 174 ARG A N 1
ATOM 1289 C CA . ARG A 1 174 ? 8.788 8.599 -10.653 1.00 90.69 174 ARG A CA 1
ATOM 1290 C C . ARG A 1 174 ? 7.924 9.790 -11.058 1.00 90.69 174 ARG A C 1
ATOM 1292 O O . ARG A 1 174 ? 8.469 10.862 -11.280 1.00 90.69 174 ARG A O 1
ATOM 1299 N N . SER A 1 175 ? 6.610 9.604 -11.143 1.00 90.44 175 SER A N 1
ATOM 1300 C CA . SER A 1 175 ? 5.661 10.644 -11.553 1.00 90.44 175 SER A CA 1
ATOM 1301 C C . SER A 1 175 ? 5.163 11.496 -10.383 1.00 90.44 175 SER A C 1
ATOM 1303 O O . SER A 1 175 ? 4.330 12.378 -10.578 1.00 90.44 175 SER A O 1
ATOM 1305 N N . PHE A 1 176 ? 5.636 11.227 -9.162 1.00 89.75 176 PHE A N 1
ATOM 1306 C CA . PHE A 1 176 ? 5.332 12.056 -8.001 1.00 89.75 176 PHE A CA 1
ATOM 1307 C C . PHE A 1 176 ? 6.006 13.420 -8.142 1.00 89.75 176 PHE A C 1
ATOM 1309 O O . PHE A 1 176 ? 7.196 13.479 -8.462 1.00 89.75 176 PHE A O 1
ATOM 1316 N N . PRO A 1 177 ? 5.276 14.520 -7.900 1.00 84.81 177 PRO A N 1
ATOM 1317 C CA . PRO A 1 177 ? 5.824 15.843 -8.110 1.00 84.81 177 PRO A CA 1
ATOM 1318 C C . PRO A 1 177 ? 6.899 16.123 -7.056 1.00 84.81 177 PRO A C 1
ATOM 1320 O O . PRO A 1 177 ? 6.630 16.107 -5.855 1.00 84.81 177 PRO A O 1
ATOM 1323 N N . ASN A 1 178 ? 8.118 16.412 -7.508 1.00 74.38 178 ASN A N 1
ATOM 1324 C CA . ASN A 1 178 ? 9.158 16.972 -6.653 1.00 74.38 178 ASN A CA 1
ATOM 1325 C C . ASN A 1 178 ? 9.009 18.497 -6.647 1.00 74.38 178 ASN A C 1
ATOM 1327 O O . ASN A 1 178 ? 9.735 19.210 -7.337 1.00 74.38 178 ASN A O 1
ATOM 1331 N N . VAL A 1 179 ? 7.978 18.991 -5.966 1.00 63.97 179 VAL A N 1
ATOM 1332 C CA . VAL A 1 179 ? 7.746 20.432 -5.850 1.00 63.97 179 VAL A CA 1
ATOM 1333 C C . VAL A 1 179 ? 8.281 20.939 -4.528 1.00 63.97 179 VAL A C 1
ATOM 1335 O O . VAL A 1 179 ? 7.805 20.564 -3.456 1.00 63.97 179 VAL A O 1
ATOM 1338 N N . ALA A 1 180 ? 9.244 21.856 -4.624 1.00 63.06 180 ALA A N 1
ATOM 1339 C CA . ALA A 1 180 ? 9.547 22.751 -3.525 1.00 63.06 180 ALA A CA 1
ATOM 1340 C C . ALA A 1 180 ? 8.263 23.510 -3.126 1.00 63.06 180 ALA A C 1
ATOM 1342 O O . ALA A 1 180 ? 7.465 23.864 -4.007 1.00 63.06 180 ALA A O 1
ATOM 1343 N N . PRO A 1 181 ? 8.053 23.786 -1.826 1.00 59.22 181 PRO A N 1
ATOM 1344 C CA . PRO A 1 181 ? 6.901 24.550 -1.361 1.00 59.22 181 PRO A CA 1
ATOM 1345 C C . PRO A 1 181 ? 6.728 25.846 -2.170 1.00 59.22 181 PRO A C 1
ATOM 1347 O O . PRO A 1 181 ? 7.666 26.629 -2.289 1.00 59.22 181 PRO A O 1
ATOM 1350 N N . GLY A 1 182 ? 5.539 26.066 -2.740 1.00 61.09 182 GLY A N 1
ATOM 1351 C CA . GLY A 1 182 ? 5.212 27.278 -3.507 1.00 61.09 182 GLY A CA 1
ATOM 1352 C C . GLY A 1 182 ? 5.481 27.217 -5.016 1.00 61.09 182 GLY A C 1
ATOM 1353 O O . GLY A 1 182 ? 5.199 28.193 -5.706 1.00 61.09 182 GLY A O 1
ATOM 1354 N N . THR A 1 183 ? 5.963 26.090 -5.549 1.00 60.94 183 THR A N 1
ATOM 1355 C CA . THR A 1 183 ? 6.143 25.911 -7.000 1.00 60.94 183 THR A CA 1
ATOM 1356 C C . THR A 1 183 ? 4.987 25.097 -7.577 1.00 60.94 183 THR A C 1
ATOM 1358 O O . THR A 1 183 ? 4.679 24.017 -7.076 1.00 60.94 183 THR A O 1
ATOM 1361 N N . THR A 1 184 ? 4.331 25.587 -8.631 1.00 60.53 184 THR A N 1
ATOM 1362 C CA . THR A 1 184 ? 3.332 24.794 -9.361 1.00 60.53 184 THR A CA 1
ATOM 1363 C C . THR A 1 184 ? 4.052 23.679 -10.127 1.00 60.53 184 THR A C 1
ATOM 1365 O O . THR A 1 184 ? 4.999 23.982 -10.855 1.00 60.53 184 THR A O 1
ATOM 1368 N N . PRO A 1 185 ? 3.646 22.401 -9.997 1.00 61.69 185 PRO A N 1
ATOM 1369 C CA . PRO A 1 185 ? 4.229 21.336 -10.799 1.00 61.69 185 PRO A CA 1
ATOM 1370 C C . PRO A 1 185 ? 3.993 21.647 -12.279 1.00 61.69 185 PRO A C 1
ATOM 1372 O O . PRO A 1 185 ? 2.853 21.720 -12.728 1.00 61.69 185 PRO A O 1
ATOM 1375 N N . GLN A 1 186 ? 5.067 21.839 -13.042 1.00 59.91 186 GLN A N 1
ATOM 1376 C CA . GLN A 1 186 ? 4.982 22.063 -14.489 1.00 59.91 186 GLN A CA 1
ATOM 1377 C C . GLN A 1 186 ? 4.736 20.751 -15.262 1.00 59.91 186 GLN A C 1
ATOM 1379 O O . GLN A 1 186 ? 4.552 20.761 -16.476 1.00 59.91 186 GLN A O 1
ATOM 1384 N N . GLN A 1 187 ? 4.736 19.612 -14.564 1.00 69.62 187 GLN A N 1
ATOM 1385 C CA . GLN A 1 187 ? 4.639 18.280 -15.146 1.00 69.62 187 GLN A CA 1
ATOM 1386 C C . GLN A 1 187 ? 3.213 17.734 -15.026 1.00 69.62 187 GLN A C 1
ATOM 1388 O O . GLN A 1 187 ? 2.640 17.718 -13.936 1.00 69.62 187 GLN A O 1
ATOM 1393 N N . THR A 1 188 ? 2.657 17.258 -16.143 1.00 80.94 188 THR A N 1
ATOM 1394 C CA . THR A 1 188 ? 1.399 16.503 -16.153 1.00 80.94 188 THR A CA 1
ATOM 1395 C C . THR A 1 188 ? 1.561 15.260 -15.284 1.00 80.94 188 THR A C 1
ATOM 1397 O O . THR A 1 188 ? 2.450 14.441 -15.521 1.00 80.94 188 THR A O 1
ATOM 1400 N N . LEU A 1 189 ? 0.726 15.144 -14.254 1.00 88.69 189 LEU A N 1
ATOM 1401 C CA . LEU A 1 189 ? 0.745 14.005 -13.346 1.00 88.69 189 LEU A CA 1
ATOM 1402 C C . LEU A 1 189 ? 0.198 12.764 -14.050 1.00 88.69 189 LEU A C 1
ATOM 1404 O O . LEU A 1 189 ? -0.787 12.841 -14.782 1.00 88.69 189 LEU A O 1
ATOM 1408 N N . ALA A 1 190 ? 0.813 11.614 -13.778 1.00 93.88 190 ALA A N 1
ATOM 1409 C CA . ALA A 1 190 ? 0.231 10.337 -14.167 1.00 93.88 190 ALA A CA 1
ATOM 1410 C C . ALA A 1 190 ? -1.127 10.152 -13.450 1.00 93.88 190 ALA A C 1
ATOM 1412 O O . ALA A 1 190 ? -1.216 10.505 -12.265 1.00 93.88 190 ALA A O 1
ATOM 1413 N N . PRO A 1 191 ? -2.161 9.586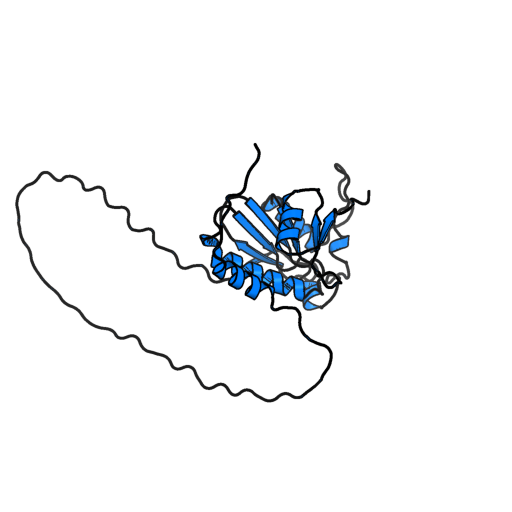 -14.104 1.00 96.62 191 PRO A N 1
ATOM 1414 C CA . PRO A 1 191 ? -3.484 9.388 -13.498 1.00 96.62 191 PRO A CA 1
ATOM 1415 C C . PRO A 1 191 ? -3.444 8.649 -12.153 1.00 96.62 191 PRO A C 1
ATOM 1417 O O . PRO A 1 191 ? -4.219 8.945 -11.246 1.00 96.62 191 PRO A O 1
ATOM 1420 N N . GLU A 1 192 ? -2.499 7.724 -11.988 1.00 97.69 192 GLU A N 1
ATOM 1421 C CA . GLU A 1 192 ? -2.267 6.986 -10.745 1.00 97.69 192 GLU A CA 1
ATOM 1422 C C . GLU A 1 192 ? -1.798 7.883 -9.592 1.00 97.69 192 GLU A C 1
ATOM 1424 O O . GLU A 1 192 ? -2.223 7.714 -8.446 1.00 97.69 192 GLU A O 1
ATOM 1429 N N . VAL A 1 193 ? -0.927 8.849 -9.890 1.00 96.38 193 VAL A N 1
ATOM 1430 C CA . VAL A 1 193 ? -0.419 9.808 -8.903 1.00 96.38 193 VAL A CA 1
ATOM 1431 C C . VAL A 1 193 ? -1.501 10.817 -8.548 1.00 96.38 193 VAL A C 1
ATOM 1433 O O . VAL A 1 193 ? -1.700 11.090 -7.366 1.00 96.38 193 VAL A O 1
ATOM 1436 N N . ASP A 1 194 ? -2.227 11.330 -9.542 1.00 95.62 194 ASP A N 1
ATOM 1437 C CA . ASP A 1 194 ? -3.343 12.248 -9.303 1.00 95.62 194 ASP A CA 1
ATOM 1438 C C . ASP A 1 194 ? -4.426 11.597 -8.427 1.00 95.62 194 ASP A C 1
ATOM 1440 O O . ASP A 1 194 ? -4.850 12.177 -7.425 1.00 95.62 194 ASP A O 1
ATOM 1444 N N . PHE A 1 195 ? -4.789 10.341 -8.716 1.00 97.50 195 PHE A N 1
ATOM 1445 C CA . PHE A 1 195 ? -5.716 9.567 -7.889 1.00 97.50 195 PHE A CA 1
ATOM 1446 C C . PHE A 1 195 ? -5.262 9.491 -6.425 1.00 97.50 195 PHE A C 1
ATOM 1448 O O . PHE A 1 195 ? -6.054 9.765 -5.518 1.00 97.50 195 PHE A O 1
ATOM 1455 N N . LEU A 1 196 ? -3.989 9.164 -6.175 1.00 97.31 196 LEU A N 1
ATOM 1456 C CA . LEU A 1 196 ? -3.464 9.104 -4.812 1.00 97.31 196 LEU A CA 1
ATOM 1457 C C . LEU A 1 196 ? -3.486 10.476 -4.126 1.00 97.31 196 LEU A C 1
ATOM 1459 O O . LEU A 1 196 ? -3.876 10.563 -2.963 1.00 97.31 196 LEU A O 1
ATOM 1463 N N . LEU A 1 197 ? -3.061 11.540 -4.810 1.00 95.12 197 LEU A N 1
ATOM 1464 C CA . LEU A 1 197 ? -3.020 12.883 -4.225 1.00 95.12 197 LEU A CA 1
ATOM 1465 C C . LEU A 1 197 ? -4.421 13.386 -3.870 1.00 95.12 197 LEU A C 1
ATOM 1467 O O . LEU A 1 197 ? -4.608 13.958 -2.794 1.00 95.12 197 LEU A O 1
ATOM 1471 N N . ASN A 1 198 ? -5.408 13.119 -4.725 1.00 95.81 198 ASN A N 1
ATOM 1472 C CA . ASN A 1 198 ? -6.808 13.396 -4.422 1.00 95.81 198 ASN A CA 1
ATOM 1473 C C . ASN A 1 198 ? -7.266 12.580 -3.209 1.00 95.81 198 ASN A C 1
ATOM 1475 O O . ASN A 1 198 ? -7.838 13.143 -2.282 1.00 95.81 198 ASN A O 1
ATOM 1479 N N . ARG A 1 199 ? -6.897 11.296 -3.119 1.00 96.62 199 ARG A N 1
ATOM 1480 C CA . ARG A 1 199 ? -7.244 10.473 -1.954 1.00 96.62 199 ARG A CA 1
ATOM 1481 C C . ARG A 1 199 ? -6.627 10.983 -0.653 1.00 96.62 199 ARG A C 1
ATOM 1483 O O . ARG A 1 199 ? -7.311 10.983 0.364 1.00 96.62 199 ARG A O 1
ATOM 1490 N N . VAL A 1 200 ? -5.373 11.433 -0.677 1.00 96.38 200 VAL A N 1
ATOM 1491 C CA . VAL A 1 200 ? -4.706 12.051 0.483 1.00 96.38 200 VAL A CA 1
ATOM 1492 C C . VAL A 1 200 ? -5.411 13.344 0.895 1.00 96.38 200 VAL A C 1
ATOM 1494 O O . VAL A 1 200 ? -5.572 13.583 2.089 1.00 96.38 200 VAL A O 1
ATOM 1497 N N . ARG A 1 201 ? -5.852 14.161 -0.070 1.00 95.75 201 ARG A N 1
ATOM 1498 C CA . ARG A 1 201 ? -6.616 15.387 0.201 1.00 95.75 201 ARG A CA 1
ATOM 1499 C C . ARG A 1 201 ? -7.981 15.077 0.816 1.00 95.75 201 ARG A C 1
ATOM 1501 O O . ARG A 1 201 ? -8.356 15.721 1.785 1.00 95.75 201 ARG A O 1
ATOM 1508 N N . ASP A 1 202 ? -8.683 14.082 0.283 1.00 95.31 202 ASP A N 1
ATOM 1509 C CA . ASP A 1 202 ? -10.046 13.744 0.700 1.00 95.31 202 ASP A CA 1
ATOM 1510 C C . ASP A 1 202 ? -10.091 13.047 2.065 1.00 95.31 202 ASP A C 1
ATOM 1512 O O . ASP A 1 202 ? -11.018 13.262 2.847 1.00 95.31 202 ASP A O 1
ATOM 1516 N N . SER A 1 203 ? -9.119 12.175 2.360 1.00 94.75 203 SER A N 1
ATOM 1517 C CA . SER A 1 203 ? -9.095 11.429 3.624 1.00 94.75 203 SER A CA 1
ATOM 1518 C C . SER A 1 203 ? -8.281 12.098 4.725 1.00 94.75 203 SER A C 1
ATOM 1520 O O . SER A 1 203 ? -8.465 11.751 5.895 1.00 94.75 203 SER A O 1
ATOM 1522 N N . GLU A 1 204 ? -7.411 13.051 4.373 1.00 96.44 204 GLU A N 1
ATOM 1523 C CA . GLU A 1 204 ? -6.491 13.748 5.278 1.00 96.44 204 GLU A CA 1
ATOM 1524 C C . GLU A 1 204 ? -5.818 12.792 6.290 1.00 96.44 204 GLU A C 1
ATOM 1526 O O . GLU A 1 204 ? -5.961 12.939 7.518 1.00 96.44 204 GLU A O 1
ATOM 1531 N N . PRO A 1 205 ? -5.121 11.749 5.809 1.00 96.69 205 PRO A N 1
ATOM 1532 C CA . PRO A 1 205 ? -4.617 10.705 6.680 1.00 96.69 205 PRO A CA 1
ATOM 1533 C C . PRO A 1 205 ? -3.532 11.265 7.606 1.00 96.69 205 PRO A C 1
ATOM 1535 O O . PRO A 1 205 ? -2.637 11.988 7.172 1.00 96.69 205 PRO A O 1
ATOM 1538 N N . GLN A 1 206 ? -3.553 10.881 8.885 1.00 94.81 206 GLN A N 1
ATOM 1539 C CA . GLN A 1 206 ? -2.452 11.212 9.801 1.00 94.81 206 GLN A CA 1
ATOM 1540 C C . GLN A 1 206 ? -1.194 10.387 9.502 1.00 94.81 206 GLN A C 1
ATOM 1542 O O . GLN A 1 206 ? -0.092 10.766 9.897 1.00 94.81 206 GLN A O 1
ATOM 1547 N N . ARG A 1 207 ? -1.354 9.231 8.844 1.00 93.44 207 ARG A N 1
ATOM 1548 C CA . ARG A 1 207 ? -0.264 8.324 8.475 1.00 93.44 207 ARG A CA 1
ATOM 1549 C C . ARG A 1 207 ? -0.517 7.706 7.110 1.00 93.44 207 ARG A C 1
ATOM 1551 O O . ARG A 1 207 ? -1.633 7.278 6.825 1.00 93.44 207 ARG A O 1
ATOM 1558 N N . VAL A 1 208 ? 0.543 7.593 6.318 1.00 95.50 208 VAL A N 1
ATOM 1559 C CA . VAL A 1 208 ? 0.543 6.852 5.056 1.00 95.50 208 VAL A CA 1
ATOM 1560 C C . VAL A 1 208 ? 1.504 5.678 5.190 1.00 95.50 208 VAL A C 1
ATOM 1562 O O . VAL A 1 208 ? 2.662 5.864 5.562 1.00 95.50 208 VAL A O 1
ATOM 1565 N N . ILE A 1 209 ? 1.022 4.474 4.903 1.00 96.44 209 ILE A N 1
ATOM 1566 C CA . ILE A 1 209 ? 1.806 3.240 4.897 1.00 96.44 209 ILE A CA 1
ATOM 1567 C C . ILE A 1 209 ? 1.854 2.744 3.458 1.00 96.44 209 ILE A C 1
ATOM 1569 O O . ILE A 1 209 ? 0.814 2.481 2.865 1.00 96.44 209 ILE A O 1
ATOM 1573 N N . HIS A 1 210 ? 3.053 2.596 2.906 1.00 97.31 210 HIS A N 1
ATOM 1574 C CA . HIS A 1 210 ? 3.260 1.999 1.590 1.00 97.31 210 HIS A CA 1
ATOM 1575 C C . HIS A 1 210 ? 3.925 0.632 1.752 1.00 97.31 210 HIS A C 1
ATOM 1577 O O . HIS A 1 210 ? 4.988 0.517 2.365 1.00 97.31 210 HIS A O 1
ATOM 1583 N N . VAL A 1 211 ? 3.291 -0.399 1.198 1.00 97.00 211 VAL A N 1
ATOM 1584 C CA . VAL A 1 211 ? 3.732 -1.790 1.274 1.00 97.00 211 VAL A CA 1
ATOM 1585 C C . VAL A 1 211 ? 4.321 -2.205 -0.066 1.00 97.00 211 VAL A C 1
ATOM 1587 O O . VAL A 1 211 ? 3.664 -2.127 -1.101 1.00 97.00 211 VAL A O 1
ATOM 1590 N N . ARG A 1 212 ? 5.564 -2.686 -0.040 1.00 96.06 212 ARG A N 1
ATOM 1591 C CA . ARG A 1 212 ? 6.266 -3.196 -1.220 1.00 96.06 212 ARG A CA 1
ATOM 1592 C C . ARG A 1 212 ? 7.222 -4.318 -0.857 1.00 96.06 212 ARG A C 1
ATOM 1594 O O . ARG A 1 212 ? 7.753 -4.355 0.253 1.00 96.06 212 ARG A O 1
ATOM 1601 N N . SER A 1 213 ? 7.523 -5.164 -1.830 1.00 95.31 213 SER A N 1
ATOM 1602 C CA . SER A 1 213 ? 8.596 -6.142 -1.702 1.00 95.31 213 SER A CA 1
ATOM 1603 C C . SER A 1 213 ? 9.975 -5.477 -1.744 1.00 95.31 213 SER A C 1
ATOM 1605 O O . SER A 1 213 ? 10.238 -4.513 -2.482 1.00 95.31 213 SER A O 1
ATOM 1607 N N . ILE A 1 214 ? 10.889 -6.032 -0.955 1.00 93.75 214 ILE A N 1
ATOM 1608 C CA . ILE A 1 214 ? 12.319 -5.723 -0.975 1.00 93.75 214 ILE A CA 1
ATOM 1609 C C . ILE A 1 214 ? 13.110 -7.029 -1.048 1.00 93.75 214 ILE A C 1
ATOM 1611 O O . ILE A 1 214 ? 12.629 -8.077 -0.624 1.00 93.75 214 ILE A O 1
ATOM 1615 N N . GLY A 1 215 ? 14.322 -6.975 -1.597 1.00 91.31 215 GLY A N 1
ATOM 1616 C CA . GLY A 1 215 ? 15.237 -8.112 -1.539 1.00 91.31 215 GLY A CA 1
ATOM 1617 C C . GLY A 1 215 ? 15.802 -8.298 -0.129 1.00 91.31 215 GLY A C 1
ATOM 1618 O O . GLY A 1 215 ? 16.072 -7.318 0.565 1.00 91.31 215 GLY A O 1
ATOM 1619 N N . GLY A 1 216 ? 16.017 -9.549 0.278 1.00 90.50 216 GLY A N 1
ATOM 1620 C CA . GLY A 1 216 ? 16.637 -9.904 1.557 1.00 90.50 216 GLY A CA 1
ATOM 1621 C C . GLY A 1 216 ? 15.872 -10.984 2.319 1.00 90.50 216 GLY A C 1
ATOM 1622 O O . GLY A 1 216 ? 14.796 -11.409 1.913 1.00 90.50 216 GLY A O 1
ATOM 1623 N N . SER A 1 217 ? 16.447 -11.435 3.434 1.00 87.94 217 SER A N 1
ATOM 1624 C CA . SER A 1 217 ? 15.864 -12.462 4.312 1.00 87.94 217 SER A CA 1
ATOM 1625 C C . SER A 1 217 ? 15.048 -11.898 5.479 1.00 87.94 217 SER A C 1
ATOM 1627 O O . SER A 1 217 ? 14.451 -12.661 6.230 1.00 87.94 217 SER A O 1
ATOM 1629 N N . ARG A 1 218 ? 15.036 -10.572 5.662 1.00 92.19 218 ARG A N 1
ATOM 1630 C CA . ARG A 1 218 ? 14.312 -9.880 6.738 1.00 92.19 218 ARG A CA 1
ATOM 1631 C C . ARG A 1 218 ? 13.540 -8.699 6.170 1.00 92.19 218 ARG A C 1
ATO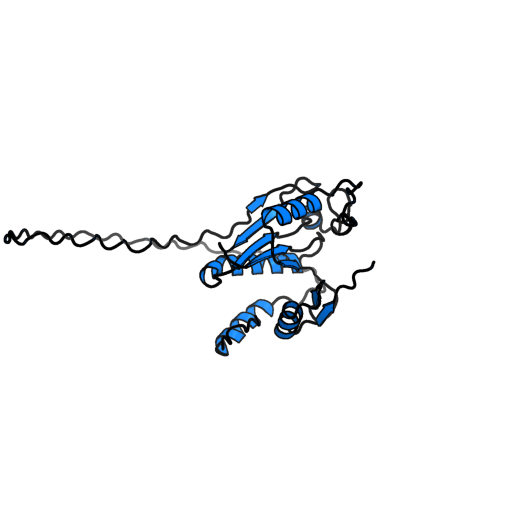M 1633 O O . ARG A 1 218 ? 14.059 -7.996 5.301 1.00 92.19 218 ARG A O 1
ATOM 1640 N N . GLY A 1 219 ? 12.337 -8.471 6.693 1.00 94.75 219 GLY A N 1
ATOM 1641 C CA . GLY A 1 219 ? 11.543 -7.291 6.365 1.00 94.75 219 GLY A CA 1
ATOM 1642 C C . GLY A 1 219 ? 12.198 -5.996 6.849 1.00 94.75 219 GLY A C 1
ATOM 1643 O O . GLY A 1 219 ? 13.127 -6.004 7.666 1.00 94.75 219 GLY A O 1
ATOM 1644 N N . MET A 1 220 ? 11.716 -4.868 6.329 1.00 95.19 220 MET A N 1
ATOM 1645 C CA . MET A 1 220 ? 12.199 -3.538 6.688 1.00 95.19 220 MET A CA 1
ATOM 1646 C C . MET A 1 220 ? 11.030 -2.574 6.856 1.00 95.19 220 MET A C 1
ATOM 1648 O O . MET A 1 220 ? 10.124 -2.552 6.026 1.00 95.19 220 MET A O 1
ATOM 1652 N N . ILE A 1 221 ? 11.094 -1.744 7.892 1.00 95.56 221 ILE A N 1
ATOM 1653 C CA . ILE A 1 221 ? 10.252 -0.562 8.053 1.00 95.56 221 ILE A CA 1
ATOM 1654 C C . ILE A 1 221 ? 11.120 0.662 7.789 1.00 95.56 221 ILE A C 1
ATOM 1656 O O . ILE A 1 221 ? 12.095 0.912 8.500 1.00 95.56 221 ILE A O 1
ATOM 1660 N N . ALA A 1 222 ? 10.762 1.421 6.758 1.00 93.19 222 ALA A N 1
ATOM 1661 C CA . ALA A 1 222 ? 11.396 2.690 6.446 1.00 93.19 222 ALA A CA 1
ATOM 1662 C C . ALA A 1 222 ? 10.471 3.845 6.850 1.00 93.19 222 ALA A C 1
ATOM 1664 O O . ALA A 1 222 ? 9.277 3.807 6.553 1.00 93.19 222 ALA A O 1
ATOM 1665 N N . SER A 1 223 ? 11.001 4.870 7.520 1.00 93.31 223 SER A N 1
ATOM 1666 C CA . SER A 1 223 ? 10.221 6.045 7.928 1.00 93.31 223 SER A CA 1
ATOM 1667 C C . SER A 1 223 ? 10.892 7.353 7.515 1.00 93.31 223 SER A C 1
ATOM 1669 O O . SER A 1 223 ? 12.113 7.476 7.537 1.00 93.31 223 SER A O 1
ATOM 1671 N N . SER A 1 224 ? 10.086 8.354 7.150 1.00 87.75 224 SER A N 1
ATOM 1672 C CA . SER A 1 224 ? 10.557 9.702 6.781 1.00 87.75 224 SER A CA 1
ATOM 1673 C C . SER A 1 224 ? 10.995 10.549 7.977 1.00 87.75 224 SER A C 1
ATOM 1675 O O . SER A 1 224 ? 11.616 11.594 7.815 1.00 87.75 224 SER A O 1
ATOM 1677 N N . SER A 1 225 ? 10.654 10.116 9.188 1.00 83.00 225 SER A N 1
ATOM 1678 C CA . SER A 1 225 ? 10.986 10.790 10.437 1.00 83.00 225 SER A CA 1
ATOM 1679 C C . SER A 1 225 ? 11.377 9.761 11.503 1.00 83.00 225 SER A C 1
ATOM 1681 O O . SER A 1 225 ? 10.974 8.594 11.406 1.00 83.00 225 SER A O 1
ATOM 1683 N N . PRO A 1 226 ? 12.140 10.162 12.537 1.00 75.81 226 PRO A N 1
ATOM 1684 C CA . PRO A 1 226 ? 12.562 9.291 13.637 1.00 75.81 226 PRO A CA 1
ATOM 1685 C C . PRO A 1 226 ? 11.427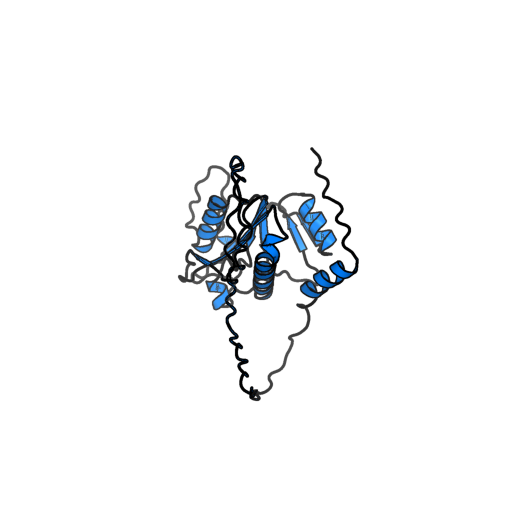 8.969 14.626 1.00 75.81 226 PRO A C 1
ATOM 1687 O O . PRO A 1 226 ? 11.657 8.824 15.824 1.00 75.81 226 PRO A O 1
ATOM 1690 N N . GLN A 1 227 ? 10.186 8.869 14.143 1.00 75.50 227 GLN A N 1
ATOM 1691 C CA . GLN A 1 227 ? 9.021 8.549 14.961 1.00 75.50 227 GLN A CA 1
ATOM 1692 C C . GLN A 1 227 ? 9.216 7.218 15.694 1.00 75.50 227 GLN A C 1
ATOM 1694 O O . GLN A 1 227 ? 9.524 6.196 15.077 1.00 75.50 227 GLN A O 1
ATOM 1699 N N . SER A 1 228 ? 8.965 7.229 17.006 1.00 78.94 228 SER A N 1
ATOM 1700 C CA . SER A 1 228 ? 9.087 6.056 17.880 1.00 78.94 228 SER A CA 1
ATOM 1701 C C . SER A 1 228 ? 8.259 4.866 17.392 1.00 78.94 228 SER A C 1
ATOM 1703 O O . SER A 1 228 ? 8.729 3.737 17.465 1.00 78.94 228 SER A O 1
ATOM 1705 N N . HIS A 1 229 ? 7.081 5.117 16.811 1.00 87.94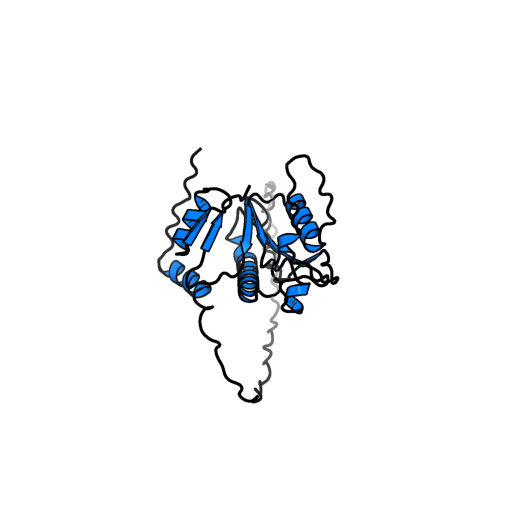 229 HIS A N 1
ATOM 1706 C CA . HIS A 1 229 ? 6.173 4.065 16.349 1.00 87.94 229 HIS A CA 1
ATOM 1707 C C . HIS A 1 229 ? 6.762 3.189 15.236 1.00 87.94 229 HIS A C 1
ATOM 1709 O O . HIS A 1 229 ? 6.564 1.982 15.248 1.00 87.94 229 HIS A O 1
ATOM 1715 N N . ALA A 1 230 ? 7.490 3.764 14.270 1.00 91.12 230 ALA A N 1
ATOM 1716 C CA . ALA A 1 230 ? 8.052 2.979 13.166 1.00 91.12 230 ALA A CA 1
ATOM 1717 C C . ALA A 1 230 ? 9.123 2.000 13.663 1.00 91.12 230 ALA A C 1
ATOM 1719 O O . ALA A 1 230 ? 9.193 0.864 13.197 1.00 91.12 230 ALA A O 1
ATOM 1720 N N . ARG A 1 231 ? 9.923 2.437 14.641 1.00 92.62 231 ARG A N 1
ATOM 1721 C CA . ARG A 1 231 ? 10.923 1.598 15.297 1.00 92.62 231 ARG A CA 1
ATOM 1722 C C . ARG A 1 231 ? 10.278 0.528 16.171 1.00 92.62 231 ARG A C 1
ATOM 1724 O O . ARG A 1 231 ? 10.634 -0.631 16.046 1.00 92.62 231 ARG A O 1
ATOM 1731 N N . GLU A 1 232 ? 9.297 0.903 16.986 1.00 94.00 232 GLU A N 1
ATOM 1732 C CA . GLU A 1 232 ? 8.553 -0.034 17.834 1.00 94.00 232 GLU A CA 1
ATOM 1733 C C . GLU A 1 232 ? 7.880 -1.141 17.010 1.00 94.00 232 GLU A C 1
ATOM 1735 O O . GLU A 1 232 ? 7.982 -2.319 17.345 1.00 94.00 232 GLU A O 1
ATOM 1740 N N . VAL A 1 233 ? 7.251 -0.781 15.887 1.00 93.44 233 VAL A N 1
ATOM 1741 C CA . VAL A 1 233 ? 6.657 -1.752 14.957 1.00 93.44 233 VAL A CA 1
ATOM 1742 C C . VAL A 1 233 ? 7.729 -2.636 14.321 1.00 93.44 233 VAL A C 1
ATOM 1744 O O . VAL A 1 233 ? 7.518 -3.839 14.191 1.00 93.44 233 VAL A O 1
ATOM 1747 N N . ALA A 1 234 ? 8.878 -2.071 13.938 1.00 94.62 234 ALA A N 1
ATOM 1748 C CA . ALA A 1 234 ? 9.980 -2.860 13.400 1.00 94.62 234 ALA A CA 1
ATOM 1749 C C . ALA A 1 234 ? 10.489 -3.886 14.424 1.00 94.62 234 ALA A C 1
ATOM 1751 O O . ALA A 1 234 ? 10.630 -5.055 14.081 1.00 94.62 234 ALA A O 1
ATOM 1752 N N . ASP A 1 235 ? 10.681 -3.472 15.678 1.00 95.19 235 ASP A N 1
ATOM 1753 C CA . ASP A 1 235 ? 11.126 -4.345 16.765 1.00 95.19 235 ASP A CA 1
ATOM 1754 C C . ASP A 1 235 ? 10.097 -5.459 17.038 1.00 95.19 235 ASP A C 1
ATOM 1756 O O . ASP A 1 235 ? 10.468 -6.621 17.200 1.00 95.19 235 ASP A O 1
ATOM 1760 N N . TRP A 1 236 ? 8.797 -5.138 17.023 1.00 95.69 236 TRP A N 1
ATOM 1761 C CA . TRP A 1 236 ? 7.727 -6.122 17.222 1.00 95.69 236 TRP A CA 1
ATOM 1762 C C . TRP A 1 236 ? 7.661 -7.181 16.113 1.00 95.69 236 TRP A C 1
ATOM 1764 O O . TRP A 1 236 ? 7.372 -8.346 16.390 1.00 95.69 236 TRP A O 1
ATOM 1774 N N . LEU A 1 237 ? 7.947 -6.789 14.869 1.00 94.81 237 LEU A N 1
ATOM 1775 C CA . LEU A 1 237 ? 7.938 -7.671 13.698 1.00 94.81 237 LEU A CA 1
ATOM 1776 C C . LEU A 1 237 ? 9.294 -8.348 13.425 1.00 94.81 237 LEU A C 1
ATOM 1778 O O . LEU A 1 237 ? 9.410 -9.085 12.448 1.00 94.81 237 LEU A O 1
ATOM 1782 N N . ASP A 1 238 ? 10.324 -8.084 14.236 1.00 95.69 238 ASP A N 1
ATOM 1783 C CA . ASP A 1 238 ? 11.724 -8.457 13.967 1.00 95.69 238 ASP A CA 1
ATOM 1784 C C . ASP A 1 238 ? 12.242 -7.946 12.597 1.00 95.69 238 ASP A C 1
ATOM 1786 O O . ASP A 1 238 ? 13.072 -8.555 11.907 1.00 95.69 238 ASP A O 1
ATOM 1790 N N . PHE A 1 239 ? 11.761 -6.776 12.175 1.00 95.94 239 PHE A N 1
ATOM 1791 C CA . PHE A 1 239 ? 12.165 -6.100 10.944 1.00 95.94 239 PHE A CA 1
ATOM 1792 C C . PHE A 1 239 ? 13.325 -5.136 11.193 1.00 95.94 239 PHE A C 1
ATOM 1794 O O . PHE A 1 239 ? 13.528 -4.612 12.284 1.00 95.94 239 PHE A O 1
ATOM 1801 N N . LYS A 1 240 ? 14.091 -4.848 10.139 1.00 95.19 240 LYS A N 1
ATOM 1802 C CA . LYS A 1 240 ? 15.079 -3.764 10.177 1.00 95.19 240 LYS A CA 1
ATOM 1803 C C . LYS A 1 240 ? 14.360 -2.415 10.155 1.00 95.19 240 LYS A C 1
ATOM 1805 O O . LYS A 1 240 ? 13.484 -2.209 9.319 1.00 95.19 2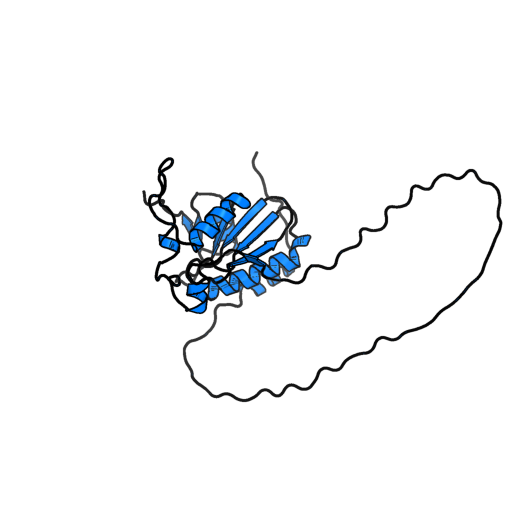40 LYS A O 1
ATOM 1810 N N . HIS A 1 241 ? 14.763 -1.470 10.999 1.00 94.12 241 HIS A N 1
ATOM 1811 C CA . HIS A 1 241 ? 14.315 -0.077 10.897 1.00 94.12 241 HIS A CA 1
ATOM 1812 C C . HIS A 1 241 ? 15.336 0.759 10.119 1.00 94.12 241 HIS A C 1
ATOM 1814 O O . HIS A 1 241 ? 16.542 0.624 10.326 1.00 94.12 241 HIS A O 1
ATOM 1820 N N . SER A 1 242 ? 14.862 1.614 9.215 1.00 92.75 242 SER A N 1
ATOM 1821 C CA . SER A 1 242 ? 15.696 2.550 8.461 1.00 92.75 242 SER A CA 1
ATOM 1822 C C . SER A 1 242 ? 15.025 3.918 8.367 1.00 92.75 242 SER A C 1
ATOM 1824 O O . SER A 1 242 ? 13.808 4.022 8.207 1.00 92.75 242 SER A O 1
ATOM 1826 N N . LEU A 1 243 ? 15.819 4.983 8.455 1.00 91.44 243 LEU A N 1
ATOM 1827 C CA . LEU A 1 243 ? 15.349 6.330 8.151 1.00 91.44 243 LEU A CA 1
ATOM 1828 C C . LEU A 1 243 ? 15.560 6.598 6.668 1.00 91.44 243 LEU A C 1
ATOM 1830 O O . LEU A 1 243 ? 16.665 6.430 6.151 1.00 91.44 243 LEU A O 1
ATOM 1834 N N . LEU A 1 244 ? 14.502 7.039 5.995 1.00 83.69 244 LEU A N 1
ATOM 1835 C CA . LEU A 1 244 ? 14.608 7.526 4.630 1.00 83.69 244 LEU A CA 1
ATOM 1836 C C . LEU A 1 244 ? 15.413 8.823 4.674 1.00 83.69 244 LEU A C 1
ATOM 1838 O O . LEU A 1 244 ? 14.937 9.843 5.173 1.00 83.69 244 LEU A O 1
ATOM 1842 N N . SER A 1 245 ? 16.652 8.769 4.185 1.00 71.56 245 SER A N 1
ATOM 1843 C CA . SER A 1 245 ? 17.425 9.977 3.932 1.00 71.56 245 SER A CA 1
ATOM 1844 C C . SER A 1 245 ? 16.659 10.786 2.891 1.00 71.56 245 SER A C 1
ATOM 1846 O O . SER A 1 245 ? 16.401 10.293 1.792 1.00 71.56 245 SER A O 1
ATOM 1848 N N . GLN A 1 246 ? 16.237 11.996 3.257 1.00 55.97 246 GLN A N 1
ATOM 1849 C CA . GLN A 1 246 ? 15.766 12.958 2.273 1.00 55.97 246 GLN A CA 1
ATOM 1850 C C . GLN A 1 246 ? 16.991 13.319 1.436 1.00 55.97 246 GLN A C 1
ATOM 1852 O O . GLN A 1 246 ? 17.844 14.082 1.884 1.00 55.97 246 GLN A O 1
ATOM 1857 N N . SER A 1 247 ? 17.142 12.691 0.271 1.00 45.84 247 SER A N 1
ATOM 1858 C CA . SER A 1 247 ? 18.066 13.197 -0.736 1.00 45.84 247 SER A CA 1
ATOM 1859 C C . SER A 1 247 ? 17.553 14.582 -1.124 1.00 45.84 247 SER A C 1
ATOM 1861 O O . SER A 1 247 ? 16.474 14.674 -1.714 1.00 45.84 247 SER A O 1
ATOM 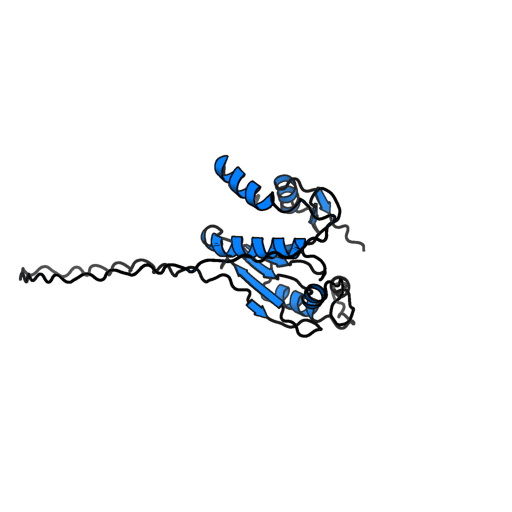1863 N N . ALA A 1 248 ? 18.271 15.612 -0.672 1.00 35.59 248 ALA A N 1
ATOM 1864 C CA . ALA A 1 248 ? 18.028 17.012 -1.003 1.00 35.59 248 ALA A CA 1
ATOM 1865 C C . ALA A 1 248 ? 18.111 17.254 -2.515 1.00 35.59 248 ALA A C 1
ATOM 1867 O O . ALA A 1 248 ? 18.912 16.550 -3.177 1.00 35.59 248 ALA A O 1
#

Secondary structure (DSSP, 8-state):
--PPPP-----HHHHHHHHHHHSSS------------PPP-PPP---PPPP----------------------PPPPP--PPPPPP--EEES--TTSPPEEEEEE-SSSEEEEEE--SSSS-HHHHHHHHHHHHHHHHTTTTTTTEEEEEES-S-HHHHHTT-SS-TTS--GGG-S--PPTTPPP-SPPPHHHHHHHHHHHHH--SEEEE----SSSS-EEEESS--HHHHHHHHHTTPEEEE-----